Protein AF-A0A7J0A4S1-F1 (afdb_monomer_lite)

Foldseek 3Di:
DLLVLLLVCQLQVNPVSLVVVLVVLVPDPDDPVVSVVSNVNNPVNNVVRNCCNVVVVVCCCVPVVQVVVPHPVVVVVVVVVCCVVVVDPVCPPLVDDPCLDWDFQWKQDPNDIDGDDPPDDDDPPIDTDTDDDPVNVVVPCPPRPDDDDDPVVVDWPWDKAWAADADDDQAQHFLSVVCPDPQVVQKDFDWWADQNRTDDNDRRDGHHHDVHTITIMIHTDD

Structure (mmCIF, N/CA/C/O backbone):
data_AF-A0A7J0A4S1-F1
#
_entry.id   AF-A0A7J0A4S1-F1
#
loop_
_atom_site.group_PDB
_atom_site.id
_atom_site.type_symbol
_atom_site.label_atom_id
_atom_site.label_alt_id
_atom_site.label_comp_id
_atom_site.label_asym_id
_atom_site.label_entity_id
_atom_site.label_seq_id
_atom_site.pdbx_PDB_ins_code
_atom_site.Cartn_x
_atom_site.Cartn_y
_atom_site.Cartn_z
_atom_site.occupancy
_atom_site.B_iso_or_equiv
_atom_site.auth_seq_id
_atom_site.auth_comp_id
_atom_site.auth_asym_id
_atom_site.auth_atom_id
_atom_site.pdbx_PDB_model_num
ATOM 1 N N . MET A 1 1 ? -21.292 8.143 17.211 1.00 68.62 1 MET A N 1
ATOM 2 C CA . MET A 1 1 ? -19.854 7.828 17.408 1.00 68.62 1 MET A CA 1
ATOM 3 C C . MET A 1 1 ? -19.259 7.093 16.213 1.00 68.62 1 MET A C 1
ATOM 5 O O . MET A 1 1 ? -18.250 7.557 15.702 1.00 68.62 1 MET A O 1
ATOM 9 N N . GLY A 1 2 ? -19.887 6.018 15.720 1.00 70.31 2 GLY A N 1
ATOM 10 C CA . GLY A 1 2 ? -19.387 5.293 14.544 1.00 70.31 2 GLY A CA 1
ATOM 11 C C . GLY A 1 2 ? -19.284 6.126 13.260 1.00 70.31 2 GLY A C 1
ATOM 12 O O . GLY A 1 2 ? -18.278 6.080 12.565 1.00 70.31 2 GLY A O 1
ATOM 13 N N . GLU A 1 3 ? -20.275 6.972 12.988 1.00 78.50 3 GLU A N 1
ATOM 14 C CA . GLU A 1 3 ? -20.286 7.837 11.796 1.00 78.50 3 GLU A CA 1
ATOM 15 C C . GLU A 1 3 ? -19.140 8.857 11.801 1.00 78.50 3 GLU A C 1
ATOM 17 O O . GLU A 1 3 ? -18.485 9.057 10.784 1.00 78.50 3 GLU A O 1
ATOM 22 N N . ALA A 1 4 ? -18.846 9.460 12.959 1.00 79.56 4 ALA A N 1
ATOM 23 C CA . ALA A 1 4 ? -17.741 10.407 13.111 1.00 79.56 4 ALA A CA 1
ATOM 24 C C . ALA A 1 4 ? -16.379 9.727 12.899 1.00 79.56 4 ALA A C 1
ATOM 26 O O . ALA A 1 4 ? -15.508 10.280 12.229 1.00 79.56 4 ALA A O 1
ATOM 27 N N . ALA A 1 5 ? -16.214 8.507 13.422 1.00 75.56 5 ALA A N 1
ATOM 28 C CA . ALA A 1 5 ? -15.016 7.706 13.195 1.00 75.56 5 ALA A CA 1
ATOM 29 C C . ALA A 1 5 ? -14.865 7.309 11.717 1.00 75.56 5 ALA A C 1
ATOM 31 O O . ALA A 1 5 ? -13.772 7.419 11.169 1.00 75.56 5 ALA A O 1
ATOM 32 N N . GLY A 1 6 ? -15.955 6.910 11.055 1.00 71.38 6 GLY A N 1
ATOM 33 C CA . GLY A 1 6 ? -15.946 6.572 9.630 1.00 71.38 6 GLY A CA 1
ATOM 34 C C . GLY A 1 6 ? -15.674 7.779 8.726 1.00 71.38 6 GLY A C 1
ATOM 35 O O . GLY A 1 6 ? -14.889 7.666 7.790 1.00 71.38 6 GLY A O 1
ATOM 36 N N . LEU A 1 7 ? -16.232 8.952 9.045 1.00 82.94 7 LEU A N 1
ATOM 37 C CA . LEU A 1 7 ? -15.969 10.214 8.342 1.00 82.94 7 LEU A CA 1
ATOM 38 C C . LEU A 1 7 ? -14.498 10.638 8.456 1.00 82.94 7 LEU A C 1
ATOM 40 O O . LEU A 1 7 ? -13.876 11.028 7.466 1.00 82.94 7 LEU A O 1
ATOM 44 N N . LEU A 1 8 ? -13.920 10.549 9.657 1.00 83.25 8 LEU A N 1
ATOM 45 C CA . LEU A 1 8 ? -12.507 10.857 9.878 1.00 83.25 8 LEU A CA 1
ATOM 46 C C . LEU A 1 8 ? -11.605 9.865 9.130 1.00 83.25 8 LEU A C 1
ATOM 48 O O . LEU A 1 8 ? -10.682 10.281 8.433 1.00 83.25 8 LEU A O 1
ATOM 52 N N . ALA A 1 9 ? -11.910 8.569 9.220 1.00 75.75 9 ALA A N 1
ATOM 53 C CA . ALA A 1 9 ? -11.176 7.517 8.525 1.00 75.75 9 ALA A CA 1
ATOM 54 C C . ALA A 1 9 ? -11.197 7.703 6.999 1.00 75.75 9 ALA A C 1
ATOM 56 O O . ALA A 1 9 ? -10.152 7.611 6.356 1.00 75.75 9 ALA A O 1
ATOM 57 N N . GLY A 1 10 ? -12.364 7.979 6.407 1.00 74.56 10 GLY A N 1
ATOM 58 C CA . GLY A 1 10 ? -12.488 8.098 4.955 1.00 74.56 10 GLY A CA 1
ATOM 59 C C . GLY A 1 10 ? -11.942 9.419 4.420 1.00 74.56 10 GLY A C 1
ATOM 60 O O . GLY A 1 10 ? -11.184 9.402 3.454 1.00 74.56 10 GLY A O 1
ATOM 61 N N . SER A 1 11 ? -12.203 10.551 5.086 1.00 81.50 11 SER A N 1
ATOM 62 C CA . SER A 1 11 ? -11.655 11.855 4.665 1.00 81.50 11 SER A CA 1
ATOM 63 C C . SER A 1 11 ? -10.125 11.886 4.623 1.00 81.50 11 SER A C 1
ATOM 65 O O . SER A 1 11 ? -9.553 12.523 3.743 1.00 81.50 11 SER A O 1
ATOM 67 N N . GLN A 1 12 ? -9.467 11.188 5.553 1.00 80.94 12 GLN A N 1
ATOM 68 C CA . GLN A 1 12 ? -8.007 11.098 5.624 1.00 80.94 12 GLN A CA 1
ATOM 69 C C . GLN A 1 12 ? -7.445 9.859 4.925 1.00 80.94 12 GLN A C 1
ATOM 71 O O . GLN A 1 12 ? -6.231 9.699 4.861 1.00 80.94 12 GLN A O 1
ATOM 76 N N . THR A 1 13 ? -8.293 8.970 4.399 1.00 83.06 13 THR A N 1
ATOM 77 C CA . THR A 1 13 ? -7.897 7.679 3.806 1.00 83.06 13 THR A CA 1
ATOM 78 C C . THR A 1 13 ? -7.124 6.754 4.768 1.00 83.06 13 THR A C 1
ATOM 80 O O . THR A 1 13 ? -6.311 5.936 4.349 1.00 83.06 13 THR A O 1
ATOM 83 N N . ILE A 1 14 ? -7.401 6.838 6.078 1.00 83.06 14 ILE A N 1
ATOM 84 C CA . ILE A 1 14 ? -6.721 6.063 7.131 1.00 83.06 14 ILE A CA 1
ATOM 85 C C . ILE A 1 14 ? -7.656 4.975 7.672 1.00 83.06 14 ILE A C 1
ATOM 87 O O . ILE A 1 14 ? -8.517 5.230 8.513 1.00 83.06 14 ILE A O 1
ATOM 91 N N . SER A 1 15 ? -7.444 3.727 7.248 1.00 83.94 15 SER A N 1
ATOM 92 C CA . SER A 1 15 ? -8.238 2.572 7.703 1.00 83.94 15 SER A CA 1
ATOM 93 C C . SER A 1 15 ? -7.968 2.170 9.161 1.00 83.94 15 SER A C 1
ATOM 95 O O . SER A 1 15 ? -8.854 1.626 9.817 1.00 83.94 15 SER A O 1
ATOM 97 N N . ALA A 1 16 ? -6.792 2.495 9.715 1.00 78.56 16 ALA A N 1
ATOM 98 C CA . ALA A 1 16 ? -6.430 2.185 11.105 1.00 78.56 16 ALA A CA 1
ATOM 99 C C . ALA A 1 16 ? -7.396 2.798 12.142 1.00 78.56 16 ALA A C 1
ATOM 101 O O . ALA A 1 16 ? -7.611 2.224 13.210 1.00 78.56 16 ALA A O 1
ATOM 102 N N . VAL A 1 17 ? -8.032 3.927 11.806 1.00 80.19 17 VAL A N 1
ATOM 103 C CA . VAL A 1 17 ? -9.036 4.599 12.648 1.00 80.19 17 VAL A CA 1
ATOM 104 C C . VAL A 1 17 ? -10.256 3.703 12.890 1.00 80.19 17 VAL A C 1
ATOM 106 O O . VAL A 1 17 ? -10.822 3.736 13.979 1.00 80.19 17 VAL A O 1
ATOM 109 N N . ILE A 1 18 ? -10.630 2.855 11.924 1.00 81.44 18 ILE A N 1
ATOM 110 C CA . ILE A 1 18 ? -11.769 1.930 12.041 1.00 81.44 18 ILE A CA 1
ATOM 111 C C . ILE A 1 18 ? -11.515 0.905 13.150 1.00 81.44 18 ILE A C 1
ATOM 113 O O . ILE A 1 18 ? -12.394 0.658 13.977 1.00 81.44 18 ILE A O 1
ATOM 117 N N . GLY A 1 19 ? -10.303 0.341 13.194 1.00 82.19 19 GLY A N 1
ATOM 118 C CA . GLY A 1 19 ? -9.911 -0.652 14.196 1.00 82.19 19 GLY A CA 1
ATOM 119 C C . GLY A 1 19 ? -9.882 -0.067 15.607 1.00 82.19 19 GLY A C 1
ATOM 120 O O . GLY A 1 19 ? -10.515 -0.607 16.510 1.00 82.19 19 GLY A O 1
ATOM 121 N N . VAL A 1 20 ? -9.225 1.084 15.779 1.00 85.19 20 VAL A N 1
ATOM 122 C CA . VAL A 1 20 ? -9.118 1.762 17.085 1.00 85.19 20 VAL A CA 1
ATOM 123 C C . VAL A 1 20 ? -10.484 2.245 17.585 1.00 85.19 20 VAL A C 1
ATOM 125 O O . VAL A 1 20 ? -10.800 2.101 18.767 1.00 85.19 20 VAL A O 1
ATOM 128 N N . ALA A 1 21 ? -11.328 2.782 16.699 1.00 82.94 21 ALA A N 1
ATOM 129 C CA . ALA A 1 21 ? -12.670 3.226 17.067 1.00 82.94 21 ALA A CA 1
ATOM 130 C C . ALA A 1 21 ? -13.577 2.054 17.463 1.00 82.94 21 ALA A C 1
ATOM 132 O O . ALA A 1 21 ? -14.321 2.167 18.435 1.00 82.94 21 ALA A O 1
ATOM 133 N N . SER A 1 22 ? -13.493 0.926 16.751 1.00 85.12 22 SER A N 1
ATOM 134 C CA . SER A 1 22 ? -14.257 -0.281 17.086 1.00 85.12 22 SER A CA 1
ATOM 135 C C . SER A 1 22 ? -13.846 -0.842 18.448 1.00 85.12 22 SER A C 1
ATOM 137 O O . SER A 1 22 ? -14.709 -1.157 19.264 1.00 85.12 22 SER A O 1
ATOM 139 N N . ASP A 1 23 ? -12.540 -0.892 18.731 1.00 87.88 23 ASP A N 1
ATOM 140 C CA . ASP A 1 23 ? -12.016 -1.322 20.031 1.00 87.88 23 ASP A CA 1
ATOM 141 C C . ASP A 1 23 ? -12.476 -0.395 21.169 1.00 87.88 23 ASP A C 1
ATOM 143 O O . ASP A 1 23 ? -12.988 -0.849 22.192 1.00 87.88 23 ASP A O 1
ATOM 147 N N . THR A 1 24 ? -12.428 0.920 20.941 1.00 87.19 24 THR A N 1
ATOM 148 C CA . THR A 1 24 ? -12.912 1.918 21.907 1.00 87.19 24 THR A CA 1
ATOM 149 C C . THR A 1 24 ? -14.415 1.771 22.174 1.00 87.19 24 THR A C 1
ATOM 151 O O . THR A 1 24 ? -14.851 1.855 23.320 1.00 87.19 24 THR A O 1
ATOM 154 N N . ILE A 1 25 ? -15.228 1.519 21.139 1.00 88.19 25 ILE A N 1
ATOM 155 C CA . ILE A 1 25 ? -16.678 1.306 21.284 1.00 88.19 25 ILE A CA 1
ATOM 156 C C . ILE A 1 25 ? -16.974 0.033 22.085 1.00 88.19 25 ILE A C 1
ATOM 158 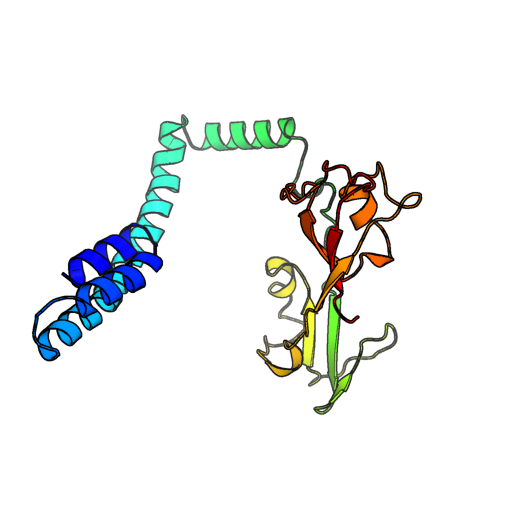O O . ILE A 1 25 ? -17.897 0.029 22.901 1.00 88.19 25 ILE A O 1
ATOM 162 N N . ASN A 1 26 ? -16.182 -1.027 21.906 1.00 89.50 26 ASN A N 1
ATOM 163 C CA . ASN A 1 26 ? -16.349 -2.274 22.654 1.00 89.50 26 ASN A CA 1
ATOM 164 C C . ASN A 1 26 ? -16.109 -2.106 24.160 1.00 89.50 26 ASN A C 1
ATOM 166 O O . ASN A 1 26 ? -16.755 -2.791 24.958 1.00 89.50 26 ASN A O 1
ATOM 170 N N . GLN A 1 27 ? -15.248 -1.161 24.544 1.00 91.25 27 GLN A N 1
ATOM 171 C CA . GLN A 1 27 ? -14.934 -0.835 25.937 1.00 91.25 27 GLN A CA 1
ATOM 172 C C . GLN A 1 27 ? -15.988 0.061 26.617 1.00 91.25 27 GLN A C 1
ATOM 174 O O . GLN A 1 27 ? -15.930 0.270 27.829 1.00 91.25 27 GLN A O 1
ATOM 179 N N . LEU A 1 28 ? -16.976 0.583 25.879 1.00 89.12 28 LEU A N 1
ATOM 180 C CA . LEU A 1 28 ? -18.046 1.398 26.457 1.00 89.12 28 LEU A CA 1
ATOM 181 C C . LEU A 1 28 ? -19.023 0.545 27.282 1.00 89.12 28 LEU A C 1
ATOM 183 O O . LEU A 1 28 ? -19.461 -0.524 26.854 1.00 89.12 28 LEU A O 1
ATOM 187 N N . GLY A 1 29 ? -19.461 1.077 28.426 1.00 91.25 29 GLY A N 1
ATOM 188 C CA . GLY A 1 29 ? -20.498 0.486 29.285 1.00 91.25 29 GLY A CA 1
ATOM 189 C C . GLY A 1 29 ? -21.929 0.617 28.740 1.00 91.25 29 GLY A C 1
ATOM 190 O O . GLY A 1 29 ? -22.851 0.879 29.505 1.00 91.25 29 GLY A O 1
ATOM 191 N N . ILE A 1 30 ? -22.113 0.506 27.422 1.00 92.56 30 ILE A N 1
ATOM 192 C CA . ILE A 1 30 ? -23.410 0.581 26.729 1.00 92.56 30 ILE A CA 1
ATOM 193 C C . ILE A 1 30 ? -23.896 -0.818 26.332 1.00 92.56 30 ILE A C 1
ATOM 195 O O . ILE A 1 30 ? -23.127 -1.779 26.349 1.00 92.56 30 ILE A O 1
ATOM 199 N N . SER A 1 31 ? -25.171 -0.941 25.952 1.00 93.50 31 SER A N 1
ATOM 200 C CA . SER A 1 31 ? -25.733 -2.232 25.534 1.00 93.50 31 SER A CA 1
ATOM 201 C C . SER A 1 31 ? -25.069 -2.775 24.262 1.00 93.50 31 SER A C 1
ATOM 203 O O . SER A 1 31 ? -24.697 -2.013 23.367 1.00 93.50 31 SER A O 1
ATOM 205 N N . GLU A 1 32 ? -24.988 -4.102 24.139 1.00 89.00 32 GLU A N 1
ATOM 206 C CA . GLU A 1 32 ? -24.434 -4.779 22.953 1.00 89.00 32 GLU A CA 1
ATOM 207 C C . GLU A 1 32 ? -25.155 -4.378 21.652 1.00 89.00 32 GLU A C 1
ATOM 209 O O . GLU A 1 32 ? -24.523 -4.171 20.617 1.00 89.00 32 GLU A O 1
ATOM 214 N N . ALA A 1 33 ? -26.470 -4.143 21.712 1.00 90.12 33 ALA A N 1
ATOM 215 C CA . ALA A 1 33 ? -27.248 -3.649 20.574 1.00 90.12 33 ALA A CA 1
ATOM 216 C C . ALA A 1 33 ? -26.807 -2.243 20.110 1.00 90.12 33 ALA A C 1
ATOM 218 O O . ALA A 1 33 ? -26.774 -1.951 18.910 1.00 90.12 33 ALA A O 1
ATOM 219 N N . GLN A 1 34 ? -26.420 -1.370 21.046 1.00 87.62 34 GLN A N 1
ATOM 220 C CA . GLN A 1 34 ? -25.899 -0.039 20.724 1.00 87.62 34 GLN A CA 1
ATOM 221 C C . GLN A 1 34 ? -24.465 -0.107 20.190 1.00 87.62 34 GLN A C 1
ATOM 223 O O . GLN A 1 34 ? -24.144 0.611 19.242 1.00 87.62 34 GLN A O 1
ATOM 228 N N . LYS A 1 35 ? -23.623 -0.997 20.734 1.00 89.44 35 LYS A N 1
ATOM 229 C CA . LYS A 1 35 ? -22.269 -1.238 20.205 1.00 89.44 35 LYS A CA 1
ATOM 230 C C . LYS A 1 35 ? -22.324 -1.688 18.750 1.00 89.44 35 LYS A C 1
ATOM 232 O O . LYS A 1 35 ? -21.666 -1.081 17.909 1.00 89.44 35 LYS A O 1
ATOM 237 N N . ALA A 1 36 ? -23.171 -2.671 18.442 1.00 87.31 36 ALA A N 1
ATOM 238 C CA . ALA A 1 36 ? -23.363 -3.168 17.082 1.00 87.31 36 ALA A CA 1
ATOM 239 C C . ALA A 1 36 ? -23.825 -2.059 16.125 1.00 87.31 36 ALA A C 1
ATOM 241 O O . ALA A 1 36 ? -23.267 -1.904 15.041 1.00 87.31 36 ALA A O 1
ATOM 242 N N . THR A 1 37 ? -24.788 -1.232 16.550 1.00 89.31 37 THR A N 1
ATOM 243 C CA . THR A 1 37 ? -25.256 -0.080 15.760 1.00 89.31 37 THR A CA 1
ATOM 244 C C . THR A 1 37 ? -24.118 0.890 15.433 1.00 89.31 37 THR A C 1
ATOM 246 O O . THR A 1 37 ? -23.977 1.317 14.289 1.00 89.31 37 THR A O 1
ATOM 249 N N . TYR A 1 38 ? -23.269 1.228 16.409 1.00 88.44 38 TYR A N 1
ATOM 250 C CA . TYR A 1 38 ? -22.153 2.145 16.176 1.00 88.44 38 TYR A CA 1
ATOM 251 C C . TYR A 1 38 ? -21.044 1.533 15.329 1.00 88.44 38 TYR A C 1
ATOM 253 O O . TYR A 1 38 ? -20.548 2.210 14.435 1.00 88.44 38 TYR A O 1
ATOM 261 N N . ILE A 1 39 ? -20.669 0.278 15.573 1.00 83.25 39 ILE A N 1
ATOM 262 C CA . ILE A 1 39 ? -19.619 -0.403 14.808 1.00 83.25 39 ILE A CA 1
ATOM 263 C C . ILE A 1 39 ? -20.035 -0.537 13.341 1.00 83.25 39 ILE A C 1
ATOM 265 O O . ILE A 1 39 ? -19.254 -0.200 12.456 1.00 83.25 39 ILE A O 1
ATOM 269 N N . ASN A 1 40 ? -21.287 -0.915 13.070 1.00 86.19 40 ASN A N 1
ATOM 270 C CA . ASN A 1 40 ? -21.789 -1.085 11.704 1.00 86.19 40 ASN A CA 1
ATOM 271 C C . ASN A 1 40 ? -21.898 0.233 10.919 1.00 86.19 40 ASN A C 1
ATOM 273 O O . ASN A 1 40 ? -21.876 0.217 9.690 1.00 86.19 40 ASN A O 1
ATOM 277 N N . ALA A 1 41 ? -21.979 1.380 11.598 1.00 83.06 41 ALA A N 1
ATOM 278 C CA . ALA A 1 41 ? -22.006 2.685 10.940 1.00 83.06 41 ALA A CA 1
ATOM 279 C C . ALA A 1 41 ? -20.621 3.142 10.431 1.00 83.06 41 ALA A C 1
ATOM 281 O O . ALA A 1 41 ? -20.546 3.957 9.510 1.00 83.06 41 ALA A O 1
ATOM 282 N N . ILE A 1 42 ? -19.522 2.621 10.997 1.00 82.69 42 ILE A N 1
ATOM 283 C CA . ILE A 1 42 ? -18.153 3.048 10.651 1.00 82.69 42 ILE A CA 1
ATOM 284 C C . ILE A 1 42 ? -17.797 2.712 9.190 1.00 82.69 42 ILE A C 1
ATOM 286 O O . ILE A 1 42 ? -17.379 3.628 8.476 1.00 82.69 42 ILE A O 1
ATOM 290 N N . PRO A 1 43 ? -17.974 1.466 8.692 1.00 78.25 43 PRO A N 1
ATOM 291 C CA . PRO A 1 43 ? -17.612 1.118 7.317 1.00 78.25 43 PRO A CA 1
ATOM 292 C C . PRO A 1 43 ? -18.459 1.857 6.280 1.00 78.25 43 PRO A C 1
ATOM 294 O O . PRO A 1 43 ? -17.947 2.240 5.231 1.00 78.25 43 PRO A O 1
ATOM 297 N N . VAL A 1 44 ? -19.738 2.101 6.586 1.00 83.81 44 VAL A N 1
ATOM 298 C CA . VAL A 1 44 ? -20.658 2.832 5.703 1.00 83.81 44 VAL A CA 1
ATOM 299 C C . VAL A 1 44 ? -20.189 4.276 5.525 1.00 83.81 44 VAL A C 1
ATOM 301 O O . VAL A 1 44 ? -20.037 4.745 4.398 1.00 83.81 44 VAL A O 1
ATOM 304 N N . ALA A 1 45 ? -19.886 4.969 6.625 1.00 81.62 45 ALA A N 1
ATOM 305 C CA . ALA A 1 45 ? -19.368 6.333 6.571 1.00 81.62 45 ALA A CA 1
ATOM 306 C C . ALA A 1 45 ? -17.967 6.403 5.933 1.00 81.62 45 ALA A C 1
ATOM 308 O O . ALA A 1 45 ? -17.687 7.333 5.175 1.00 81.62 45 ALA A O 1
ATOM 309 N N . TYR A 1 46 ? -17.108 5.406 6.172 1.00 79.06 46 TYR A N 1
ATOM 310 C CA . TYR A 1 46 ? -15.805 5.297 5.511 1.00 79.06 46 TYR A CA 1
ATOM 311 C C . TYR A 1 46 ? -15.951 5.193 3.990 1.00 79.06 46 TYR A C 1
ATOM 313 O O . TYR A 1 46 ? -15.356 5.994 3.277 1.00 79.06 46 TYR A O 1
ATOM 321 N N . ALA A 1 47 ? -16.780 4.271 3.491 1.00 79.00 47 ALA A N 1
ATOM 322 C CA . ALA A 1 47 ? -16.937 4.023 2.058 1.00 79.00 47 ALA A CA 1
ATOM 323 C C . ALA A 1 47 ? -17.409 5.267 1.289 1.00 79.00 47 ALA A C 1
ATOM 325 O O . ALA A 1 47 ? -16.889 5.569 0.216 1.00 79.00 47 ALA A O 1
ATOM 326 N N . VAL A 1 48 ? -18.351 6.025 1.860 1.00 84.31 48 VAL A N 1
ATOM 327 C CA . VAL A 1 48 ? -18.859 7.252 1.231 1.00 84.31 48 VAL A CA 1
ATOM 328 C C . VAL A 1 48 ? -17.796 8.351 1.222 1.00 84.31 48 VAL A C 1
ATOM 330 O O . VAL A 1 48 ? -17.662 9.072 0.239 1.00 84.31 48 VAL A O 1
ATOM 333 N N . THR A 1 49 ? -17.021 8.490 2.299 1.00 84.62 49 THR A N 1
ATOM 334 C CA . THR A 1 49 ? -16.126 9.642 2.494 1.00 84.62 49 THR A CA 1
ATOM 335 C C . THR A 1 49 ? -14.725 9.426 1.923 1.00 84.62 49 THR A C 1
ATOM 337 O O . THR A 1 49 ? -14.067 10.401 1.563 1.00 84.62 49 THR A O 1
ATOM 340 N N . TYR A 1 50 ? -14.303 8.170 1.743 1.00 82.56 50 TYR A N 1
ATOM 341 C CA . TYR A 1 50 ? -13.043 7.798 1.090 1.00 82.56 50 TYR A CA 1
ATOM 342 C C . TYR A 1 50 ? -12.944 8.356 -0.335 1.00 82.56 50 TYR A C 1
ATOM 344 O O . TYR A 1 50 ? -11.905 8.903 -0.702 1.00 82.56 50 TYR A O 1
ATOM 352 N N . ILE A 1 51 ? -14.031 8.292 -1.113 1.00 84.69 51 ILE A N 1
ATOM 353 C CA . ILE A 1 51 ? -14.047 8.781 -2.500 1.00 84.69 51 ILE A CA 1
ATOM 354 C C . ILE A 1 51 ? -13.748 10.280 -2.528 1.00 84.69 51 ILE A C 1
ATOM 356 O O . ILE A 1 51 ? -12.938 10.733 -3.331 1.00 84.69 51 ILE A O 1
ATOM 360 N N . PHE A 1 52 ? -14.347 11.051 -1.619 1.00 83.69 52 PHE A N 1
ATOM 361 C CA . PHE A 1 52 ? -14.091 12.487 -1.517 1.00 83.69 52 PHE A CA 1
ATOM 362 C C . PHE A 1 52 ? -12.690 12.790 -0.981 1.00 83.69 52 PHE A C 1
ATOM 364 O O . PHE A 1 52 ? -12.067 13.738 -1.449 1.00 83.69 52 PHE A O 1
ATOM 371 N N . GLY A 1 53 ? -12.170 11.979 -0.056 1.00 81.44 53 GLY A N 1
ATOM 372 C CA . GLY A 1 53 ? -10.792 12.087 0.423 1.00 81.44 53 GLY A CA 1
ATOM 373 C C . GLY A 1 53 ? -9.783 11.895 -0.709 1.00 81.44 53 GLY A C 1
ATOM 374 O O . GLY A 1 53 ? -8.968 12.777 -0.974 1.00 81.44 53 GLY A O 1
ATOM 375 N N . THR A 1 54 ? -9.870 10.783 -1.441 1.00 82.81 54 THR A N 1
ATOM 376 C CA . THR A 1 54 ? -8.950 10.459 -2.540 1.00 82.81 54 THR A CA 1
ATOM 377 C C . THR A 1 54 ? -9.154 11.359 -3.759 1.00 82.81 54 THR A C 1
ATOM 379 O O . THR A 1 54 ? -8.204 11.986 -4.221 1.00 82.81 54 THR A O 1
ATOM 382 N N . ALA A 1 55 ? -10.378 11.474 -4.281 1.00 84.00 55 ALA A N 1
ATOM 383 C CA . ALA A 1 55 ? -10.636 12.269 -5.482 1.00 84.00 55 ALA A CA 1
ATOM 384 C C . ALA A 1 55 ? -10.497 13.774 -5.214 1.00 84.00 55 ALA A C 1
ATOM 386 O O . ALA A 1 55 ? -9.967 14.504 -6.050 1.00 84.00 55 ALA A O 1
ATOM 387 N N . GLY A 1 56 ? -10.930 14.244 -4.041 1.00 83.19 56 GLY A N 1
ATOM 388 C CA . GLY A 1 56 ? -10.825 15.648 -3.652 1.00 83.19 56 GLY A CA 1
ATOM 389 C C . GLY A 1 56 ? -9.381 16.083 -3.430 1.00 83.19 56 GLY A C 1
ATOM 390 O O . GLY A 1 56 ? -8.986 17.135 -3.931 1.00 83.19 56 GLY A O 1
ATOM 391 N N . SER A 1 57 ? -8.567 15.268 -2.750 1.00 83.69 57 SER A N 1
ATOM 392 C CA . SER A 1 57 ? -7.136 15.561 -2.591 1.00 83.69 57 SER A CA 1
ATOM 393 C C . SER A 1 57 ? -6.394 15.514 -3.926 1.00 83.69 57 SER A C 1
ATOM 395 O O . SER A 1 57 ? -5.633 16.436 -4.216 1.00 83.69 57 SER A O 1
ATOM 397 N N . ALA A 1 58 ? -6.671 14.524 -4.782 1.00 83.31 58 ALA A N 1
ATOM 398 C CA . ALA A 1 58 ? -6.103 14.456 -6.127 1.00 83.31 58 ALA A CA 1
ATOM 399 C C . ALA A 1 58 ? -6.467 15.693 -6.961 1.00 83.31 58 ALA A C 1
ATOM 401 O O . ALA A 1 58 ? -5.594 16.313 -7.566 1.00 83.31 58 ALA A O 1
ATOM 402 N N . TRP A 1 59 ? -7.738 16.107 -6.947 1.00 86.31 59 TRP A N 1
ATOM 403 C CA . TRP A 1 59 ? -8.187 17.304 -7.654 1.00 86.31 59 TRP A CA 1
ATOM 404 C C . TRP A 1 59 ? -7.550 18.580 -7.098 1.00 86.31 59 TRP A C 1
ATOM 406 O O . TRP A 1 59 ? -7.106 19.430 -7.869 1.00 86.31 59 TRP A O 1
ATOM 416 N N . LEU A 1 60 ? -7.465 18.723 -5.775 1.00 85.69 60 LEU A N 1
ATOM 417 C CA . LEU A 1 60 ? -6.860 19.888 -5.132 1.00 85.69 60 LEU A CA 1
ATOM 418 C C . LEU A 1 60 ? -5.364 19.974 -5.449 1.00 85.69 60 LEU A C 1
ATOM 420 O O . LEU A 1 60 ? -4.883 21.033 -5.844 1.00 85.69 60 LEU A O 1
ATOM 424 N N . LEU A 1 61 ? -4.634 18.862 -5.363 1.00 83.19 61 LEU A N 1
ATOM 425 C CA . LEU A 1 61 ? -3.216 18.820 -5.718 1.00 83.19 61 LEU A CA 1
ATOM 426 C C . LEU A 1 61 ? -2.994 19.079 -7.211 1.00 83.19 61 LEU A C 1
ATOM 428 O O . LEU A 1 61 ? -2.071 19.810 -7.552 1.00 83.19 61 LEU A O 1
ATOM 432 N N . ALA A 1 62 ? -3.856 18.569 -8.093 1.00 81.75 62 ALA A N 1
ATOM 433 C CA . ALA A 1 62 ? -3.741 18.782 -9.535 1.00 81.75 62 ALA A CA 1
ATOM 434 C C . ALA A 1 62 ? -4.140 20.200 -9.986 1.00 81.75 62 ALA A C 1
ATOM 436 O O . ALA A 1 62 ? -3.608 20.705 -10.973 1.00 81.75 62 ALA A O 1
ATOM 437 N N . SER A 1 63 ? -5.072 20.857 -9.290 1.00 83.12 63 SER A N 1
ATOM 438 C CA . SER A 1 63 ? -5.621 22.157 -9.705 1.00 83.12 63 SER A CA 1
ATOM 439 C C . SER A 1 63 ? -5.024 23.345 -8.951 1.00 83.12 63 SER A C 1
ATOM 441 O O . SER A 1 63 ? -4.705 24.369 -9.563 1.00 83.12 63 SER A O 1
ATOM 443 N N . LEU A 1 64 ? -4.868 23.226 -7.631 1.00 85.38 64 LEU A N 1
ATOM 444 C CA . LEU A 1 64 ? -4.367 24.286 -6.762 1.00 85.38 64 LEU A CA 1
ATOM 445 C C . LEU A 1 64 ? -2.844 24.224 -6.627 1.00 85.38 64 LEU A C 1
ATOM 447 O O . LEU A 1 64 ? -2.201 25.271 -6.659 1.00 85.38 64 LEU A O 1
ATOM 451 N N . GLY A 1 65 ? -2.266 23.020 -6.560 1.00 84.94 65 GLY A N 1
ATOM 452 C CA . GLY A 1 65 ? -0.818 22.812 -6.441 1.00 84.94 65 GLY A CA 1
ATOM 453 C C . GLY A 1 65 ? -0.013 23.563 -7.512 1.00 84.94 65 GLY A C 1
ATOM 454 O O . GLY A 1 65 ? 0.793 24.429 -7.163 1.00 84.94 65 GLY A O 1
ATOM 455 N N . PRO A 1 66 ? -0.277 23.346 -8.816 1.00 83.94 66 PRO A N 1
ATOM 456 C CA . PRO A 1 66 ? 0.430 24.054 -9.875 1.00 83.94 66 PRO A CA 1
ATOM 457 C C . PRO A 1 66 ? 0.224 25.565 -9.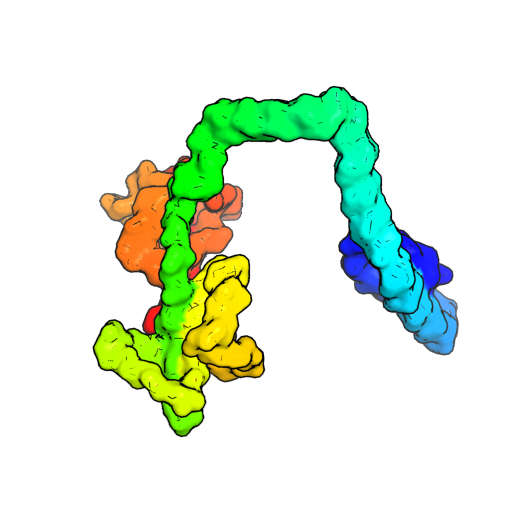839 1.00 83.94 66 PRO A C 1
ATOM 459 O O . PRO A 1 66 ? 1.156 26.315 -10.111 1.00 83.94 66 PRO A O 1
ATOM 462 N N . LYS A 1 67 ? -0.974 26.037 -9.469 1.00 82.06 67 LYS A N 1
ATOM 463 C CA . LYS A 1 67 ? -1.255 27.475 -9.358 1.00 82.06 67 LYS A CA 1
ATOM 464 C C . LYS A 1 67 ? -0.444 28.127 -8.239 1.00 82.06 67 LYS A C 1
ATOM 466 O O . LYS A 1 67 ? 0.104 29.202 -8.456 1.00 82.06 67 LYS A O 1
ATOM 471 N N . MET A 1 68 ? -0.316 27.471 -7.085 1.00 84.25 68 MET A N 1
ATOM 472 C CA . MET A 1 68 ? 0.492 27.967 -5.964 1.00 84.25 68 MET A CA 1
ATOM 473 C C . MET A 1 68 ? 1.991 28.003 -6.287 1.00 84.25 68 MET A C 1
ATOM 475 O O . MET A 1 68 ? 2.696 28.892 -5.819 1.00 84.25 68 MET A O 1
ATOM 479 N N . LEU A 1 69 ? 2.474 27.075 -7.114 1.00 82.31 69 LEU A N 1
ATOM 480 C CA . LEU A 1 69 ? 3.883 26.995 -7.516 1.00 82.31 69 LEU A CA 1
ATOM 481 C C . LEU A 1 69 ? 4.260 27.954 -8.666 1.00 82.31 69 LEU A C 1
ATOM 483 O O . LEU A 1 69 ? 5.440 28.079 -9.010 1.00 82.31 69 LEU A O 1
ATOM 487 N N . GLY A 1 70 ? 3.288 28.694 -9.212 1.00 82.00 70 GLY A N 1
ATOM 488 C CA . GLY A 1 70 ? 3.499 29.711 -10.250 1.00 82.00 70 GLY A CA 1
ATOM 489 C C . GLY A 1 70 ? 3.041 29.307 -11.653 1.00 82.00 70 GLY A C 1
ATOM 490 O O . GLY A 1 70 ? 3.473 29.911 -12.629 1.00 82.00 70 GLY A O 1
ATOM 491 N N . GLY A 1 71 ? 2.164 28.311 -11.760 1.00 86.25 71 GLY A N 1
ATOM 492 C CA . GLY A 1 71 ? 1.555 27.860 -13.008 1.00 86.25 71 GLY A CA 1
ATOM 493 C C . GLY A 1 71 ? 2.058 26.492 -13.463 1.00 86.25 71 GLY A C 1
ATOM 494 O O . GLY A 1 71 ? 3.161 26.060 -13.138 1.00 86.25 71 GLY A O 1
ATOM 495 N N . LEU A 1 72 ? 1.223 25.806 -14.244 1.00 81.00 72 LEU A N 1
ATOM 496 C CA . LEU A 1 72 ? 1.475 24.436 -14.697 1.00 81.00 72 LEU A CA 1
ATOM 497 C C . LEU A 1 72 ? 2.712 24.338 -15.603 1.00 81.00 72 LEU A C 1
ATO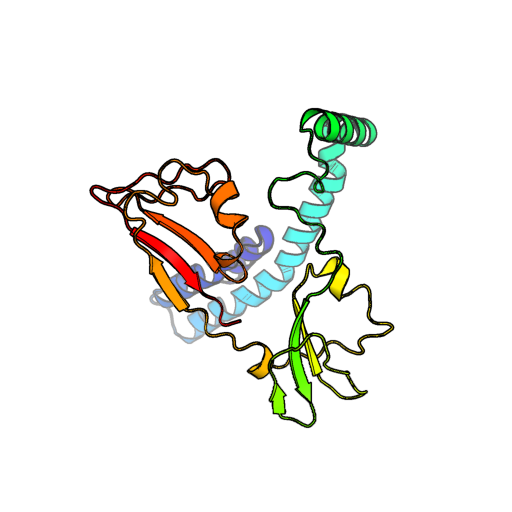M 499 O O . LEU A 1 72 ? 3.452 23.361 -15.527 1.00 81.00 72 LEU A O 1
ATOM 503 N N . ASP A 1 73 ? 2.972 25.375 -16.397 1.00 82.44 73 ASP A N 1
ATOM 504 C CA . ASP A 1 73 ? 4.144 25.450 -17.273 1.00 82.44 73 ASP A CA 1
ATOM 505 C C . ASP A 1 73 ? 5.439 25.619 -16.482 1.00 82.44 73 ASP A C 1
ATOM 507 O O . ASP A 1 73 ? 6.436 24.967 -16.788 1.00 82.44 73 ASP A O 1
ATOM 511 N N . LYS A 1 74 ? 5.407 26.430 -15.417 1.00 83.50 74 LYS A N 1
ATOM 512 C CA . LYS A 1 74 ? 6.545 26.591 -14.515 1.00 83.50 74 LYS A CA 1
ATOM 513 C C . LYS A 1 74 ? 6.818 25.301 -13.749 1.00 83.50 74 LYS A C 1
ATOM 515 O O . LYS A 1 74 ? 7.958 24.877 -13.715 1.00 83.50 74 LYS A O 1
ATOM 520 N N . VAL A 1 75 ? 5.792 24.630 -13.219 1.00 83.62 75 VAL A N 1
ATOM 521 C CA . VAL A 1 75 ? 5.975 23.329 -12.548 1.00 83.62 75 VAL A CA 1
ATOM 522 C C . VAL A 1 75 ? 6.557 22.288 -13.499 1.00 83.62 75 VAL A C 1
ATOM 524 O O . VAL A 1 75 ? 7.472 21.577 -13.115 1.00 83.62 75 VAL A O 1
ATOM 527 N N . LYS A 1 76 ? 6.094 22.219 -14.752 1.00 80.94 76 LYS A N 1
ATOM 528 C CA . LYS A 1 76 ? 6.678 21.318 -15.760 1.00 80.94 76 LYS A CA 1
ATOM 529 C C . LYS A 1 76 ? 8.128 21.672 -16.088 1.00 80.94 76 LYS A C 1
ATOM 531 O O . LYS A 1 76 ? 8.953 20.773 -16.215 1.00 80.94 76 LYS A O 1
ATOM 536 N N . ALA A 1 77 ? 8.440 22.958 -16.237 1.00 83.38 77 ALA A N 1
ATOM 537 C CA . ALA A 1 77 ? 9.798 23.423 -16.504 1.00 83.38 77 ALA A CA 1
ATOM 538 C C . ALA A 1 77 ? 10.731 23.158 -15.314 1.00 83.38 77 ALA A C 1
ATOM 540 O O . ALA A 1 77 ? 11.835 22.662 -15.520 1.00 83.38 77 ALA A O 1
ATOM 541 N N . ASP A 1 78 ? 10.265 23.419 -14.093 1.00 81.62 78 ASP A N 1
ATOM 542 C CA . ASP A 1 78 ? 10.981 23.160 -12.848 1.00 81.62 78 ASP A CA 1
ATOM 543 C C . ASP A 1 78 ? 11.161 21.656 -12.646 1.00 81.62 78 ASP A C 1
ATOM 545 O O . ASP A 1 78 ? 12.273 21.255 -12.356 1.00 81.62 78 ASP A O 1
ATOM 549 N N . CYS A 1 79 ? 10.147 20.811 -12.884 1.00 75.19 79 CYS A N 1
ATOM 550 C CA . CYS A 1 79 ? 10.280 19.349 -12.876 1.00 75.19 79 CYS A CA 1
ATOM 551 C C . CYS A 1 79 ? 11.303 18.871 -13.905 1.00 75.19 79 CYS A C 1
ATOM 553 O O . CYS A 1 79 ? 12.168 18.090 -13.545 1.00 75.19 79 CYS A O 1
ATOM 555 N N . LYS A 1 80 ? 11.282 19.384 -15.141 1.00 77.19 80 LYS A N 1
ATOM 556 C CA . LYS A 1 80 ? 12.264 19.030 -16.180 1.00 77.19 80 LYS A CA 1
ATOM 557 C C . LYS A 1 80 ? 13.681 19.498 -15.829 1.00 77.19 80 LYS A C 1
ATOM 559 O O . LYS A 1 80 ? 14.661 18.811 -16.108 1.00 77.19 80 LYS A O 1
ATOM 564 N N . ALA A 1 81 ? 13.809 20.680 -15.232 1.00 78.81 81 ALA A N 1
ATOM 565 C CA . ALA A 1 81 ? 15.080 21.192 -14.738 1.00 78.81 81 ALA A CA 1
ATOM 566 C C . ALA A 1 81 ? 15.563 20.395 -13.519 1.00 78.81 81 ALA A C 1
ATOM 568 O O . ALA A 1 81 ? 16.757 20.134 -13.415 1.00 78.81 81 ALA A O 1
ATOM 569 N N . LEU A 1 82 ? 14.650 19.971 -12.638 1.00 69.56 82 LEU A N 1
ATOM 570 C CA . LEU A 1 82 ? 14.926 19.083 -11.515 1.00 69.56 82 LEU A CA 1
ATOM 571 C C . LEU A 1 82 ? 15.335 17.703 -12.019 1.00 69.56 82 LEU A C 1
ATOM 573 O O . LEU A 1 82 ? 16.322 17.194 -11.539 1.00 69.56 82 LEU A O 1
ATOM 577 N N . GLU A 1 83 ? 14.660 17.118 -13.005 1.00 61.31 83 GLU A N 1
ATOM 578 C CA . GLU A 1 83 ? 15.045 15.856 -13.654 1.00 61.31 83 GLU A CA 1
ATOM 579 C C . GLU A 1 83 ? 16.461 15.956 -14.242 1.00 61.31 83 GLU A C 1
ATOM 581 O O . GLU A 1 83 ? 17.295 15.078 -14.020 1.00 61.31 83 GLU A O 1
ATOM 586 N N . ALA A 1 84 ? 16.782 17.069 -14.911 1.00 69.38 84 ALA A N 1
ATOM 587 C CA . ALA A 1 84 ? 18.119 17.324 -15.447 1.00 69.38 84 ALA A CA 1
ATOM 588 C C . ALA A 1 84 ? 19.186 17.558 -14.356 1.00 69.38 84 ALA A C 1
ATOM 590 O O . ALA A 1 84 ? 20.328 17.135 -14.520 1.00 69.38 84 ALA A O 1
ATOM 591 N N . GLN A 1 85 ? 18.839 18.221 -13.245 1.00 62.84 85 GLN A N 1
ATOM 592 C CA . GLN A 1 85 ? 19.744 18.486 -12.113 1.00 62.84 85 GLN A CA 1
ATOM 593 C C . GLN A 1 85 ? 19.911 17.279 -11.183 1.00 62.84 85 GLN A C 1
ATOM 595 O O . GLN A 1 85 ? 21.000 17.046 -10.664 1.00 62.84 85 GLN A O 1
ATOM 600 N N . MET A 1 86 ? 18.843 16.511 -10.975 1.00 57.66 86 MET A N 1
ATOM 601 C CA . MET A 1 86 ? 18.821 15.268 -10.205 1.00 57.66 86 MET A CA 1
ATOM 602 C C . MET A 1 86 ? 19.447 14.111 -10.987 1.00 57.66 86 MET A C 1
ATOM 604 O O . MET A 1 86 ? 19.615 13.037 -10.415 1.00 57.66 86 MET A O 1
ATOM 608 N N . GLY A 1 87 ? 19.831 14.327 -12.255 1.00 45.88 87 GLY A N 1
ATOM 609 C CA . GLY A 1 87 ? 20.754 13.467 -12.999 1.00 45.88 87 GLY A CA 1
ATOM 610 C C . GLY A 1 87 ? 20.339 11.999 -13.046 1.00 45.88 87 GLY A C 1
ATOM 611 O O . GLY A 1 87 ? 21.193 11.126 -13.137 1.00 45.88 87 GLY A O 1
ATOM 612 N N . THR A 1 88 ? 19.042 11.736 -12.931 1.00 42.22 88 THR A N 1
ATOM 613 C CA . THR A 1 88 ? 18.452 10.405 -12.924 1.00 42.22 88 THR A CA 1
ATOM 614 C C . THR A 1 88 ? 17.131 10.526 -13.658 1.00 42.22 88 THR A C 1
ATOM 616 O O . THR A 1 88 ? 16.075 10.797 -13.097 1.00 42.22 88 THR A O 1
ATOM 619 N N . SER A 1 89 ? 17.184 10.309 -14.968 1.00 44.41 89 SER A N 1
ATOM 620 C CA . SER A 1 89 ? 16.069 9.596 -15.578 1.00 44.41 89 SER A CA 1
ATOM 621 C C . SER A 1 89 ? 15.877 8.336 -14.720 1.00 44.41 89 SER A C 1
ATOM 623 O O . SER A 1 89 ? 16.881 7.729 -14.352 1.00 44.41 89 SER A O 1
ATOM 625 N N . GLU A 1 90 ? 14.660 7.925 -14.360 1.00 45.84 90 GLU A N 1
ATOM 626 C CA . GLU A 1 90 ? 14.453 6.712 -13.535 1.00 45.84 90 GLU A CA 1
ATOM 627 C C . GLU A 1 90 ? 15.181 5.472 -14.110 1.00 45.84 90 GLU A C 1
ATOM 629 O O . GLU A 1 90 ? 15.480 4.536 -13.379 1.00 45.84 90 GLU A O 1
ATOM 634 N N . VAL A 1 91 ? 15.550 5.515 -15.399 1.00 45.06 91 VAL A N 1
ATOM 635 C CA . VAL A 1 91 ? 16.421 4.568 -16.115 1.00 45.06 91 VAL A CA 1
ATOM 636 C C . VAL A 1 91 ? 17.903 4.519 -15.690 1.00 45.06 91 VAL A C 1
ATOM 638 O O . VAL A 1 91 ? 18.568 3.554 -16.053 1.00 45.06 91 VAL A O 1
ATOM 641 N N . ASP A 1 92 ? 18.415 5.484 -14.920 1.00 44.16 92 ASP A N 1
ATOM 642 C CA . ASP A 1 92 ? 19.830 5.594 -14.510 1.00 44.16 92 ASP A CA 1
ATOM 643 C C . ASP A 1 92 ? 20.060 5.424 -12.988 1.00 44.16 92 ASP A C 1
ATOM 645 O O . ASP A 1 92 ? 21.178 5.615 -12.498 1.00 44.16 92 ASP A O 1
ATOM 649 N N . GLU A 1 93 ? 19.047 5.030 -12.201 1.00 43.56 93 GLU A N 1
ATOM 650 C CA . GLU A 1 93 ? 19.279 4.657 -10.797 1.00 43.56 93 GLU A CA 1
ATOM 651 C C . GLU A 1 93 ? 20.166 3.393 -10.695 1.00 43.56 93 GLU A C 1
ATOM 653 O O . GLU A 1 93 ? 19.875 2.376 -11.330 1.00 43.56 93 GLU A O 1
ATOM 658 N N . PRO A 1 94 ? 21.212 3.362 -9.842 1.00 39.59 94 PRO A N 1
ATOM 659 C CA . PRO A 1 94 ? 21.974 2.144 -9.569 1.00 39.59 94 PRO A CA 1
ATOM 660 C C . PRO A 1 94 ? 21.104 1.098 -8.847 1.00 39.59 94 PRO A C 1
ATOM 662 O O . PRO A 1 94 ? 20.967 1.101 -7.622 1.00 39.59 94 PRO A O 1
ATOM 665 N N . GLY A 1 95 ? 20.510 0.197 -9.631 1.00 42.75 95 GLY A N 1
ATOM 666 C CA . GLY A 1 95 ? 19.483 -0.764 -9.210 1.00 42.75 95 GLY A CA 1
ATOM 667 C C . GLY A 1 95 ? 18.301 -0.842 -10.182 1.00 42.75 95 GLY A C 1
ATOM 668 O O . GLY A 1 95 ? 17.573 -1.832 -10.174 1.00 42.75 95 GLY A O 1
ATOM 669 N N . PHE A 1 96 ? 18.158 0.149 -11.063 1.00 40.25 96 PHE A N 1
ATOM 670 C CA . PHE A 1 96 ? 17.284 0.094 -12.219 1.00 40.25 96 PHE A CA 1
ATOM 671 C C . PHE A 1 96 ? 17.992 -0.667 -13.343 1.00 40.25 96 PHE A C 1
ATOM 673 O O . PHE A 1 96 ? 18.810 -0.140 -14.091 1.00 40.25 96 PHE A O 1
ATOM 680 N N . SER A 1 97 ? 17.692 -1.957 -13.453 1.00 43.62 97 SER A N 1
ATOM 681 C CA . SER A 1 97 ? 17.751 -2.604 -14.757 1.00 43.62 97 SER A CA 1
ATOM 682 C C . SER A 1 97 ? 16.406 -2.321 -15.417 1.00 43.62 97 SER A C 1
ATOM 684 O O . SER A 1 97 ? 15.384 -2.511 -14.750 1.00 43.62 97 SER A O 1
ATOM 686 N N . PRO A 1 98 ? 16.349 -1.895 -16.689 1.00 41.44 98 PRO A N 1
ATOM 687 C CA . PRO A 1 98 ? 15.124 -2.026 -17.448 1.00 41.44 98 PRO A CA 1
ATOM 688 C C . PRO A 1 98 ? 14.764 -3.512 -17.400 1.00 41.44 98 PRO A C 1
ATOM 690 O O . PRO A 1 98 ? 15.355 -4.325 -18.111 1.00 41.44 98 PRO A O 1
ATOM 693 N N . ALA A 1 99 ? 13.821 -3.896 -16.541 1.00 44.59 99 ALA A N 1
ATOM 694 C CA . ALA A 1 99 ? 13.189 -5.202 -16.613 1.00 44.59 99 ALA A CA 1
ATOM 695 C C . ALA A 1 99 ? 12.245 -5.174 -17.821 1.00 44.59 99 ALA A C 1
ATOM 697 O O . ALA A 1 99 ? 11.038 -5.322 -17.700 1.00 44.59 99 ALA A O 1
ATOM 698 N N . LEU A 1 100 ? 12.822 -4.959 -19.007 1.00 47.06 100 LEU A N 1
ATOM 699 C CA . LEU A 1 100 ? 12.178 -5.058 -20.315 1.00 47.06 100 LEU A CA 1
ATOM 700 C C . LEU A 1 100 ? 11.871 -6.521 -20.668 1.00 47.06 100 LEU A C 1
ATOM 702 O O . LEU A 1 100 ? 11.633 -6.841 -21.826 1.00 47.06 100 LEU A O 1
ATOM 706 N N . ARG A 1 101 ? 11.974 -7.436 -19.700 1.00 53.09 101 ARG A N 1
ATOM 707 C CA . ARG A 1 101 ? 11.765 -8.865 -19.881 1.00 53.09 101 ARG A CA 1
ATOM 708 C C . ARG A 1 101 ? 11.021 -9.386 -18.657 1.00 53.09 101 ARG A C 1
ATOM 710 O O . ARG A 1 101 ? 11.654 -9.493 -17.603 1.00 53.09 101 ARG A O 1
ATOM 717 N N . PRO A 1 102 ? 9.711 -9.668 -18.757 1.00 60.12 102 PRO A N 1
ATOM 718 C CA . PRO A 1 102 ? 9.050 -10.475 -17.744 1.00 60.12 102 PRO A CA 1
ATOM 719 C C . PRO A 1 102 ? 9.835 -11.781 -17.576 1.00 60.12 102 PRO A C 1
ATOM 721 O O . PRO A 1 102 ? 10.261 -12.399 -18.555 1.00 60.12 102 PRO A O 1
ATOM 724 N N . VAL A 1 103 ? 10.095 -12.158 -16.328 1.00 64.75 103 VAL A N 1
ATOM 725 C CA . VAL A 1 103 ? 10.776 -13.413 -16.005 1.00 64.75 103 VAL A CA 1
ATOM 726 C C . VAL A 1 103 ? 9.705 -14.450 -15.724 1.00 64.75 103 VAL A C 1
ATOM 728 O O . VAL A 1 103 ? 8.819 -14.215 -14.904 1.00 64.75 103 VAL A O 1
ATOM 731 N N . VAL A 1 104 ? 9.784 -15.591 -16.404 1.00 72.00 104 VAL A N 1
ATOM 732 C CA . VAL A 1 104 ? 8.932 -16.740 -16.100 1.00 72.00 104 VAL A CA 1
ATOM 733 C C . VAL A 1 104 ? 9.518 -17.427 -14.871 1.00 72.00 104 VAL A C 1
ATOM 735 O O . VAL A 1 104 ? 10.647 -17.911 -14.921 1.00 72.00 104 VAL A O 1
ATOM 738 N N . GLU A 1 105 ? 8.779 -17.438 -13.766 1.00 69.38 105 GLU A N 1
ATOM 739 C CA . GLU A 1 105 ? 9.220 -18.073 -12.517 1.00 69.38 105 GLU A CA 1
ATOM 740 C C . GLU A 1 105 ? 8.748 -19.518 -12.404 1.00 69.38 105 GLU A C 1
ATOM 742 O O . GLU A 1 105 ? 9.486 -20.377 -11.926 1.00 69.38 105 GLU A O 1
ATOM 747 N N . ARG A 1 106 ? 7.520 -19.803 -12.849 1.00 75.44 106 ARG A N 1
ATOM 748 C CA . ARG A 1 106 ? 6.923 -21.142 -12.822 1.00 75.44 106 ARG A CA 1
ATOM 749 C C . ARG A 1 106 ? 6.006 -21.347 -14.007 1.00 75.44 106 ARG A C 1
ATOM 751 O O . ARG A 1 106 ? 5.387 -20.402 -14.491 1.00 75.44 106 ARG A O 1
ATOM 758 N N . VAL A 1 107 ? 5.890 -22.601 -14.425 1.00 81.25 107 VAL A N 1
ATOM 759 C CA . VAL A 1 107 ? 4.932 -23.023 -15.447 1.00 81.25 107 VAL A CA 1
ATOM 760 C C . VAL A 1 107 ? 4.142 -24.205 -14.903 1.00 81.25 107 VAL A C 1
ATOM 762 O O . VAL A 1 107 ? 4.724 -25.192 -14.447 1.00 81.25 107 VAL A O 1
ATOM 765 N N . ARG A 1 108 ? 2.814 -24.133 -14.960 1.00 79.44 108 ARG A N 1
ATOM 766 C CA . ARG A 1 108 ? 1.931 -25.280 -14.777 1.00 79.44 108 ARG A CA 1
ATOM 767 C C . ARG A 1 108 ? 1.563 -25.819 -16.152 1.00 79.44 108 ARG A C 1
ATOM 769 O O . ARG A 1 108 ? 0.829 -25.179 -16.896 1.00 79.44 108 ARG A O 1
ATOM 776 N N . GLN A 1 109 ? 2.039 -27.021 -16.461 1.00 81.69 109 GLN A N 1
ATOM 777 C CA . GLN A 1 109 ? 1.638 -27.745 -17.668 1.00 81.69 109 GLN A CA 1
ATOM 778 C C . GLN A 1 109 ? 0.778 -28.931 -17.262 1.00 81.69 109 GLN A C 1
ATOM 780 O O . GLN A 1 109 ? 1.193 -29.736 -16.424 1.00 81.69 109 GLN A O 1
ATOM 785 N N . GLN A 1 110 ? -0.412 -29.056 -17.854 1.00 77.31 110 GLN A N 1
ATOM 786 C CA . GLN A 1 110 ? -1.323 -30.184 -17.604 1.00 77.31 110 GLN A CA 1
ATOM 787 C C . GLN A 1 110 ? -1.616 -30.412 -16.103 1.00 77.31 110 GLN A C 1
ATOM 789 O O . GLN A 1 110 ? -1.696 -31.545 -15.633 1.00 77.31 110 GLN A O 1
ATOM 794 N N . GLY A 1 111 ? -1.739 -29.329 -15.326 1.00 74.44 111 GLY A N 1
ATOM 795 C CA . GLY A 1 111 ? -2.040 -29.383 -13.891 1.00 74.44 111 GLY A CA 1
ATOM 796 C C . GLY A 1 111 ? -0.827 -29.524 -12.961 1.00 74.44 111 GLY A C 1
ATOM 797 O O . GLY A 1 111 ? -0.980 -29.330 -11.755 1.00 74.44 111 GLY A O 1
ATOM 798 N N . VAL A 1 112 ? 0.371 -29.799 -13.490 1.00 76.38 112 VAL A N 1
ATOM 799 C CA . VAL A 1 112 ? 1.598 -30.020 -12.704 1.00 76.38 112 VAL A CA 1
ATOM 800 C C . VAL A 1 112 ? 2.520 -28.805 -12.785 1.00 76.38 112 VAL A C 1
ATOM 802 O O . VAL A 1 112 ? 2.890 -28.378 -13.878 1.00 76.38 112 VAL A O 1
ATOM 805 N N . VAL A 1 113 ? 2.917 -28.272 -11.626 1.00 74.81 113 VAL A N 1
ATOM 806 C CA . VAL A 1 113 ? 3.874 -27.158 -11.517 1.00 74.81 113 VAL A CA 1
ATOM 807 C C . VAL A 1 113 ? 5.292 -27.670 -11.776 1.00 74.81 113 VAL A C 1
ATOM 809 O O . VAL A 1 113 ? 5.739 -28.617 -11.128 1.00 74.81 113 VAL A O 1
ATOM 812 N N . LYS A 1 114 ? 5.995 -27.048 -12.726 1.00 76.50 114 LYS A N 1
ATOM 813 C CA . LYS A 1 114 ? 7.377 -27.358 -13.108 1.00 76.50 114 LYS A CA 1
ATOM 814 C C . LYS A 1 114 ? 8.276 -26.132 -12.939 1.00 76.50 114 LYS A C 1
ATOM 816 O O . LYS A 1 114 ? 7.833 -24.994 -13.110 1.00 76.50 114 LYS A O 1
ATOM 821 N N . GLU A 1 115 ? 9.543 -26.391 -12.627 1.00 71.69 115 GLU A N 1
ATOM 822 C CA . GLU A 1 115 ? 10.613 -25.388 -12.628 1.00 71.69 115 GLU A CA 1
ATOM 823 C C . GLU A 1 115 ? 10.958 -24.986 -14.070 1.00 71.69 115 GLU A C 1
ATOM 825 O O . GLU A 1 115 ? 10.878 -25.800 -14.996 1.00 71.69 115 GLU A O 1
ATOM 830 N N . VAL A 1 116 ? 11.292 -23.713 -14.268 1.00 76.00 116 VAL A N 1
ATOM 831 C CA . VAL A 1 116 ? 11.475 -23.124 -15.598 1.00 76.00 116 VAL A CA 1
ATOM 832 C C . VAL A 1 116 ? 12.862 -23.447 -16.137 1.00 76.00 116 VAL A C 1
ATOM 834 O O . VAL A 1 116 ? 13.870 -23.172 -15.493 1.00 76.00 116 VAL A O 1
ATOM 837 N N . SER A 1 117 ? 12.915 -23.966 -17.365 1.00 74.00 117 SER A N 1
ATOM 838 C CA . SER A 1 117 ? 14.159 -24.158 -18.115 1.00 74.00 117 SER A CA 1
ATOM 839 C C . SER A 1 117 ? 14.156 -23.319 -19.393 1.00 74.00 117 SER A C 1
ATOM 841 O O . SER A 1 117 ? 13.106 -23.091 -19.991 1.00 74.00 117 SER A O 1
ATOM 843 N N . LEU A 1 118 ? 15.336 -22.865 -19.828 1.00 66.25 118 LEU A N 1
ATOM 844 C CA . LEU A 1 118 ? 15.507 -21.994 -21.004 1.00 66.25 118 LEU A CA 1
ATOM 845 C C . LEU A 1 118 ? 15.123 -22.664 -22.337 1.00 66.25 118 LEU A C 1
ATOM 847 O O . LEU A 1 118 ? 14.931 -21.972 -23.333 1.00 66.25 118 LEU A O 1
ATOM 851 N N . ASP A 1 119 ? 15.031 -23.991 -22.366 1.00 74.88 119 ASP A N 1
ATOM 852 C CA . ASP A 1 119 ? 14.619 -24.813 -23.508 1.00 74.88 119 ASP A CA 1
ATOM 853 C C . ASP A 1 119 ? 13.150 -25.274 -23.426 1.00 74.88 119 ASP A C 1
ATOM 855 O O . ASP A 1 119 ? 12.683 -26.016 -24.293 1.00 74.88 119 ASP A O 1
ATOM 859 N N . MET A 1 120 ? 12.405 -24.837 -22.403 1.00 76.12 120 MET A N 1
ATOM 860 C CA . MET A 1 120 ? 10.999 -25.195 -22.223 1.00 76.12 120 MET A CA 1
ATOM 861 C C . MET A 1 120 ? 10.116 -24.514 -23.280 1.00 76.12 120 MET A C 1
ATOM 863 O O . MET A 1 120 ? 10.091 -23.291 -23.401 1.00 76.12 120 MET A O 1
ATOM 867 N N . ILE A 1 121 ? 9.345 -25.319 -24.017 1.00 81.38 121 ILE A N 1
ATOM 868 C CA . ILE A 1 121 ? 8.346 -24.843 -24.983 1.00 81.38 121 ILE A CA 1
ATOM 869 C C . ILE A 1 121 ? 6.980 -24.764 -24.290 1.00 81.38 121 ILE A C 1
ATOM 871 O O . ILE A 1 121 ? 6.485 -25.776 -23.786 1.00 81.38 121 ILE A O 1
ATOM 875 N N . LEU A 1 122 ? 6.376 -23.573 -24.293 1.00 81.81 122 LEU A N 1
ATOM 876 C CA . LEU A 1 122 ? 5.027 -23.324 -23.777 1.00 81.81 122 LEU A CA 1
ATOM 877 C C . LEU A 1 122 ? 3.962 -23.739 -24.799 1.00 81.81 122 LEU A C 1
ATOM 879 O O . LEU A 1 122 ? 4.137 -23.541 -26.004 1.00 81.81 122 LEU A O 1
ATOM 883 N N . GLN A 1 123 ? 2.852 -24.293 -24.318 1.00 80.50 123 GLN A N 1
ATOM 884 C CA . GLN A 1 123 ? 1.704 -24.690 -25.131 1.00 80.50 123 GLN A CA 1
ATOM 885 C C . GLN A 1 123 ? 0.441 -23.915 -24.726 1.00 80.50 123 GLN A C 1
ATOM 887 O O . GLN A 1 123 ? 0.306 -23.515 -23.569 1.00 80.50 123 GLN A O 1
ATOM 892 N N . PRO A 1 124 ? -0.520 -23.708 -25.650 1.00 77.94 124 PRO A N 1
ATOM 893 C CA . PRO A 1 124 ? -1.813 -23.124 -25.303 1.00 77.94 124 PRO A CA 1
ATOM 894 C C . PRO A 1 124 ? -2.505 -23.918 -24.184 1.00 77.94 124 PRO A C 1
ATOM 896 O O . PRO A 1 124 ? -2.727 -25.120 -24.325 1.00 77.94 124 PRO A O 1
ATOM 899 N N . GLY A 1 125 ? -2.858 -23.236 -23.091 1.00 76.75 125 GLY A N 1
ATOM 900 C CA . GLY A 1 125 ? -3.447 -23.844 -21.890 1.00 76.75 125 GLY A CA 1
ATOM 901 C C . GLY A 1 125 ? -2.462 -24.087 -20.741 1.00 76.75 125 GLY A C 1
ATOM 902 O O . GLY A 1 125 ? -2.897 -24.511 -19.672 1.00 76.75 125 GLY A O 1
ATOM 903 N N . ASP A 1 126 ? -1.171 -23.807 -20.933 1.00 82.81 126 ASP A N 1
ATOM 904 C CA . ASP A 1 126 ? -0.209 -23.722 -19.834 1.00 82.81 126 ASP A CA 1
ATOM 905 C C . ASP A 1 126 ? -0.441 -22.440 -19.019 1.00 82.81 126 ASP A C 1
ATOM 907 O O . ASP A 1 126 ? -0.708 -21.374 -19.577 1.00 82.81 126 ASP A O 1
ATOM 911 N N . GLU A 1 127 ? -0.299 -22.527 -17.698 1.00 82.25 127 GLU A N 1
ATOM 912 C CA . GLU A 1 127 ? -0.358 -21.358 -16.814 1.00 82.25 127 GLU A CA 1
ATOM 913 C C . GLU A 1 127 ? 1.065 -20.940 -16.456 1.00 82.25 127 GLU A C 1
ATOM 915 O O . GLU A 1 127 ? 1.875 -21.769 -16.034 1.00 82.25 127 GLU A O 1
ATOM 920 N N . VAL A 1 128 ? 1.387 -19.658 -16.610 1.00 80.75 128 VAL A N 1
ATOM 921 C CA . VAL A 1 128 ? 2.735 -19.136 -16.362 1.00 80.75 128 VAL A CA 1
ATOM 922 C C . VAL A 1 128 ? 2.714 -18.063 -15.285 1.00 80.75 128 VAL A C 1
ATOM 924 O O . VAL A 1 128 ? 1.851 -17.190 -15.272 1.00 80.75 128 VAL A O 1
ATOM 927 N N . VAL A 1 129 ? 3.690 -18.113 -14.381 1.00 75.81 129 VAL A N 1
ATOM 928 C CA . VAL A 1 129 ? 3.915 -17.058 -13.390 1.00 75.81 129 VAL A CA 1
ATOM 929 C C . VAL A 1 129 ? 4.951 -16.106 -13.948 1.00 75.81 129 VAL A C 1
ATOM 931 O O . VAL A 1 129 ? 6.100 -16.493 -14.167 1.00 75.81 129 VAL A O 1
ATOM 934 N N . LEU A 1 130 ? 4.533 -14.864 -14.174 1.00 73.25 130 LEU A N 1
ATOM 935 C CA . LEU A 1 130 ? 5.394 -13.797 -14.658 1.00 73.25 130 LEU A CA 1
ATOM 936 C C . LEU A 1 130 ? 5.724 -12.839 -13.519 1.00 73.25 130 LEU A C 1
ATOM 938 O O . LEU A 1 130 ? 4.832 -12.232 -12.927 1.00 73.25 130 LEU A O 1
ATOM 942 N N . SER A 1 131 ? 7.015 -12.650 -13.271 1.00 67.38 131 SER A N 1
ATOM 943 C CA . SER A 1 131 ? 7.520 -11.614 -12.374 1.00 67.38 131 SER A CA 1
ATOM 944 C C . SER A 1 131 ? 8.075 -10.443 -13.176 1.00 67.38 131 SER A C 1
ATOM 946 O O . SER A 1 131 ? 8.954 -10.595 -14.026 1.00 67.38 131 SER A O 1
ATOM 948 N N . GLY A 1 132 ? 7.555 -9.245 -12.903 1.00 61.91 132 GLY A N 1
ATOM 949 C CA . GLY A 1 132 ? 7.937 -8.010 -13.583 1.00 61.91 132 GLY A CA 1
ATOM 950 C C . GLY A 1 132 ? 7.157 -6.797 -13.071 1.00 61.91 132 GLY A C 1
ATOM 951 O O . GLY A 1 132 ? 6.228 -6.925 -12.272 1.00 61.91 132 GLY A O 1
ATOM 952 N N . ARG A 1 133 ? 7.529 -5.588 -13.516 1.00 50.69 133 ARG A N 1
ATOM 953 C CA . ARG A 1 133 ? 6.757 -4.373 -13.207 1.00 50.69 133 ARG A CA 1
ATOM 954 C C . ARG A 1 133 ? 5.374 -4.473 -13.860 1.00 50.69 133 ARG A C 1
ATOM 956 O O . ARG A 1 133 ? 5.272 -4.722 -15.058 1.00 50.69 133 ARG A O 1
ATOM 963 N N . ARG A 1 134 ? 4.323 -4.232 -13.065 1.00 50.94 134 ARG A N 1
ATOM 964 C CA . ARG A 1 134 ? 2.904 -4.384 -13.442 1.00 50.94 134 ARG A CA 1
ATOM 965 C C . ARG A 1 134 ? 2.545 -3.677 -14.757 1.00 50.94 134 ARG A C 1
ATOM 967 O O . ARG A 1 134 ? 1.788 -4.219 -15.545 1.00 50.94 134 ARG A O 1
ATOM 974 N N . GLU A 1 135 ? 3.136 -2.516 -15.022 1.00 49.34 135 GLU A N 1
ATOM 975 C CA . GLU A 1 135 ? 2.935 -1.743 -16.259 1.00 49.34 135 GLU A CA 1
ATOM 976 C C . GLU A 1 135 ? 3.448 -2.427 -17.543 1.00 49.34 135 GLU A C 1
ATOM 978 O O . GLU A 1 135 ? 2.939 -2.132 -18.617 1.00 49.34 135 GLU A O 1
ATOM 983 N N . PHE A 1 136 ? 4.403 -3.360 -17.442 1.00 55.44 136 PHE A N 1
ATOM 984 C CA . PHE A 1 136 ? 4.940 -4.121 -18.581 1.00 55.44 136 PHE A CA 1
ATOM 985 C C . PHE A 1 136 ? 4.322 -5.516 -18.705 1.00 55.44 136 PHE A C 1
ATOM 987 O O . PHE A 1 136 ? 4.251 -6.052 -19.801 1.00 55.44 136 PHE A O 1
ATOM 994 N N . VAL A 1 137 ? 3.852 -6.097 -17.596 1.00 55.03 137 VAL A N 1
ATOM 995 C CA . VAL A 1 137 ? 3.168 -7.403 -17.596 1.00 55.03 137 VAL A CA 1
ATOM 996 C C . VAL A 1 137 ? 1.715 -7.269 -18.071 1.00 55.03 137 VAL A C 1
ATOM 998 O O . VAL A 1 137 ? 1.223 -8.136 -18.777 1.00 55.03 137 VAL A O 1
ATOM 1001 N N . ILE A 1 138 ? 1.041 -6.165 -17.730 1.00 56.97 138 ILE A N 1
ATOM 1002 C CA . ILE A 1 138 ? -0.367 -5.912 -18.097 1.00 56.97 138 ILE A CA 1
ATOM 1003 C C . ILE A 1 138 ? -0.501 -5.297 -19.505 1.00 56.97 138 ILE A C 1
ATOM 1005 O O . ILE A 1 138 ? -1.581 -5.272 -20.078 1.00 56.97 138 ILE A O 1
ATOM 1009 N N . GLY A 1 139 ? 0.591 -4.810 -20.102 1.00 53.31 139 GLY A N 1
ATOM 1010 C CA . GLY A 1 139 ? 0.571 -4.215 -21.445 1.00 53.31 139 GLY A CA 1
ATOM 1011 C C . GLY A 1 139 ? 0.589 -5.219 -22.605 1.00 53.31 139 GLY A C 1
ATOM 1012 O O . GLY A 1 139 ? 0.433 -4.806 -23.750 1.00 53.31 139 GLY A O 1
ATOM 1013 N N . GLU A 1 140 ? 0.798 -6.509 -22.329 1.00 51.97 140 GLU A N 1
ATOM 1014 C CA . GLU A 1 140 ? 1.047 -7.559 -23.330 1.00 51.97 140 GLU A CA 1
ATOM 1015 C C . GLU A 1 140 ? -0.029 -8.669 -23.326 1.00 51.97 140 GLU A C 1
ATOM 1017 O O . GLU A 1 140 ? 0.253 -9.850 -23.535 1.00 51.97 140 GLU A O 1
ATOM 1022 N N . GLU A 1 141 ? -1.293 -8.295 -23.105 1.00 52.12 141 GLU A N 1
ATOM 1023 C CA . GLU A 1 141 ? -2.437 -9.229 -23.070 1.00 52.12 141 GLU A CA 1
ATOM 1024 C C . GLU A 1 141 ? -2.680 -9.962 -24.408 1.00 52.12 141 GLU A C 1
ATOM 1026 O O . GLU A 1 141 ? -3.294 -11.030 -24.425 1.00 52.12 141 GLU A O 1
ATOM 1031 N N . ASP A 1 142 ? -2.153 -9.443 -25.524 1.00 56.22 142 ASP A N 1
ATOM 1032 C CA . ASP A 1 142 ? -2.404 -9.973 -26.871 1.00 56.22 142 ASP A CA 1
ATOM 1033 C C . ASP A 1 142 ? -1.769 -11.355 -27.139 1.00 56.22 142 ASP A C 1
ATOM 1035 O O . ASP A 1 142 ? -2.221 -12.059 -28.045 1.00 56.22 142 ASP A O 1
ATOM 1039 N N . TRP A 1 143 ? -0.735 -11.770 -26.389 1.00 60.28 143 TRP A N 1
ATOM 1040 C CA . TRP A 1 143 ? -0.018 -13.034 -26.654 1.00 60.28 143 TRP A CA 1
ATOM 1041 C C . TRP A 1 143 ? 0.126 -13.992 -25.458 1.00 60.28 143 TRP A C 1
ATOM 1043 O O . TRP A 1 143 ? 0.361 -15.179 -25.686 1.00 60.28 143 TRP A O 1
ATOM 1053 N N . ILE A 1 144 ? -0.045 -13.527 -24.211 1.00 64.50 144 ILE A N 1
ATOM 1054 C CA . ILE A 1 144 ? 0.092 -14.356 -22.989 1.00 64.50 144 ILE A CA 1
ATOM 1055 C C . ILE A 1 144 ? -1.255 -14.957 -22.539 1.00 64.50 144 ILE A C 1
ATOM 1057 O O . ILE A 1 144 ? -1.278 -16.019 -21.917 1.00 64.50 144 ILE A O 1
ATOM 1061 N N . GLY A 1 145 ? -2.382 -14.340 -22.912 1.00 69.25 145 GLY A N 1
ATOM 1062 C CA . GLY A 1 145 ? -3.720 -14.769 -22.495 1.00 69.25 145 GLY A CA 1
ATOM 1063 C C . GLY A 1 145 ? -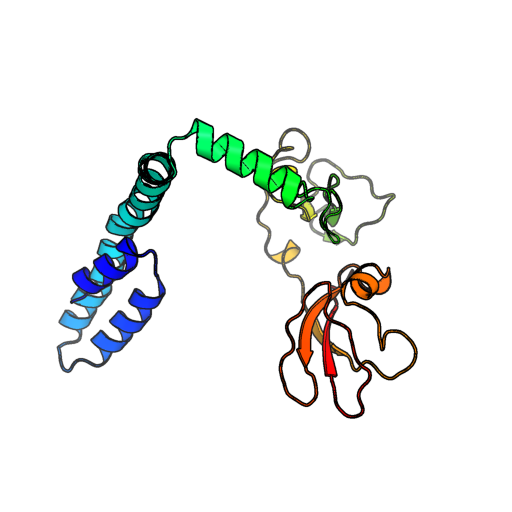4.205 -14.092 -21.201 1.00 69.25 145 GLY A C 1
ATOM 1064 O O . GLY A 1 145 ? -3.551 -13.180 -20.697 1.00 69.25 145 GLY A O 1
ATOM 1065 N N . PRO A 1 146 ? -5.386 -14.480 -20.683 1.00 65.19 146 PRO A N 1
ATOM 1066 C CA . PRO A 1 146 ? -6.030 -13.801 -19.555 1.00 65.19 146 PRO A CA 1
ATOM 1067 C C . PRO A 1 146 ? -5.239 -13.939 -18.243 1.00 65.19 146 PRO A C 1
ATOM 1069 O O . PRO A 1 146 ? -4.650 -14.984 -17.978 1.00 65.19 146 PRO A O 1
ATOM 1072 N N . GLU A 1 147 ? -5.287 -12.912 -17.384 1.00 64.19 147 GLU A N 1
ATOM 1073 C CA . GLU A 1 147 ? -4.706 -12.955 -16.031 1.00 64.19 147 GLU A CA 1
ATOM 1074 C C . GLU A 1 147 ? -5.382 -14.057 -15.188 1.00 64.19 147 GLU A C 1
ATOM 1076 O O . GLU A 1 147 ? -6.596 -14.035 -14.968 1.00 64.19 147 GLU A O 1
ATOM 1081 N N . VAL A 1 148 ? -4.593 -15.023 -14.702 1.00 67.69 148 VAL A N 1
ATOM 1082 C CA . VAL A 1 148 ? -5.060 -16.129 -13.849 1.00 67.69 148 VAL A CA 1
ATOM 1083 C C . VAL A 1 148 ? -4.560 -15.924 -12.420 1.00 67.69 148 VAL A C 1
ATOM 1085 O O . VAL A 1 148 ? -3.359 -15.858 -12.166 1.00 67.69 148 VAL A O 1
ATOM 1088 N N . VAL A 1 149 ? -5.486 -15.855 -11.461 1.00 57.88 149 VAL A N 1
ATOM 1089 C CA . VAL A 1 149 ? -5.170 -15.755 -10.027 1.00 57.88 149 VAL A CA 1
ATOM 1090 C C . VAL A 1 149 ? -5.138 -17.162 -9.419 1.00 57.88 149 VAL A C 1
ATOM 1092 O O . VAL A 1 149 ? -6.178 -17.694 -9.034 1.00 57.88 149 VAL A O 1
ATOM 1095 N N . ASP A 1 150 ? -3.950 -17.768 -9.323 1.00 61.22 150 ASP A N 1
ATOM 1096 C CA . ASP A 1 150 ? -3.749 -19.112 -8.756 1.00 61.22 150 ASP A CA 1
ATOM 1097 C C . ASP A 1 150 ? -2.887 -19.072 -7.478 1.00 61.22 150 ASP A C 1
ATOM 1099 O O . ASP A 1 150 ? -1.690 -18.783 -7.502 1.00 61.22 150 ASP A O 1
ATOM 1103 N N . ALA A 1 151 ? -3.502 -19.403 -6.340 1.00 53.72 151 ALA A N 1
ATOM 1104 C CA . ALA A 1 151 ? -2.862 -19.368 -5.026 1.00 53.72 151 ALA A CA 1
ATOM 1105 C C . ALA A 1 151 ? -1.750 -20.419 -4.823 1.00 53.72 151 ALA A C 1
ATOM 1107 O O . ALA A 1 151 ? -0.872 -20.192 -4.000 1.00 53.72 151 ALA A O 1
ATOM 1108 N N . GLN A 1 152 ? -1.761 -21.548 -5.542 1.00 54.94 152 GLN A N 1
ATOM 1109 C CA . GLN A 1 152 ? -0.705 -22.570 -5.455 1.00 54.94 152 GLN A CA 1
ATOM 1110 C C . GLN A 1 152 ? 0.542 -22.165 -6.242 1.00 54.94 152 GLN A C 1
ATOM 1112 O O . GLN A 1 152 ? 1.658 -22.495 -5.851 1.00 54.94 152 GLN A O 1
ATOM 1117 N N . LEU A 1 153 ? 0.358 -21.451 -7.353 1.00 53.59 153 LEU A N 1
ATOM 1118 C CA . LEU A 1 153 ? 1.459 -20.903 -8.143 1.00 53.59 153 LEU A CA 1
ATOM 1119 C C . LEU A 1 153 ? 2.129 -19.710 -7.444 1.00 53.59 153 LEU A C 1
ATOM 1121 O O . LEU A 1 153 ? 3.344 -19.537 -7.559 1.00 53.59 153 LEU A O 1
ATOM 1125 N N . LEU A 1 154 ? 1.343 -18.946 -6.679 1.00 52.03 154 LEU A N 1
ATOM 1126 C CA . LEU A 1 154 ? 1.768 -17.768 -5.917 1.00 52.03 154 LEU A CA 1
ATOM 1127 C C . LEU A 1 154 ? 2.278 -18.078 -4.495 1.00 52.03 154 LEU A C 1
ATOM 1129 O O . LEU A 1 154 ? 2.704 -17.158 -3.793 1.00 52.03 154 LEU A O 1
ATOM 1133 N N . ASP A 1 155 ? 2.254 -19.341 -4.054 1.00 51.38 155 ASP A N 1
ATOM 1134 C CA . ASP A 1 155 ? 2.802 -19.741 -2.754 1.00 51.38 155 ASP A CA 1
ATOM 1135 C C . ASP A 1 155 ? 4.327 -19.924 -2.859 1.00 51.38 155 ASP A C 1
ATOM 1137 O O . ASP A 1 155 ? 4.858 -20.940 -3.328 1.00 51.38 155 ASP A O 1
ATOM 1141 N N . PHE A 1 156 ? 5.058 -18.877 -2.476 1.00 54.50 156 PHE A N 1
ATOM 1142 C CA . PHE A 1 156 ? 6.512 -18.894 -2.354 1.00 54.50 156 PHE A CA 1
ATOM 1143 C C . PHE A 1 156 ? 6.885 -18.893 -0.867 1.00 54.50 156 PHE A C 1
ATOM 1145 O O . PHE A 1 156 ? 6.679 -17.877 -0.192 1.00 54.50 156 PHE A O 1
ATOM 1152 N N . PRO A 1 157 ? 7.484 -19.969 -0.325 1.00 50.81 157 PRO A N 1
ATOM 1153 C CA . PRO A 1 157 ? 7.991 -19.946 1.039 1.00 50.81 157 PRO A CA 1
ATOM 1154 C C . PRO A 1 157 ? 9.221 -19.026 1.105 1.00 50.81 157 PRO A C 1
ATOM 1156 O O . PRO A 1 157 ? 10.342 -19.424 0.794 1.00 50.81 157 PRO A O 1
ATOM 1159 N N . ALA A 1 158 ? 9.017 -17.763 1.483 1.00 51.94 158 ALA A N 1
ATOM 1160 C CA . ALA A 1 158 ? 10.099 -16.807 1.688 1.00 51.94 158 ALA A CA 1
ATOM 1161 C C . ALA A 1 158 ? 10.782 -17.066 3.042 1.00 51.94 158 ALA A C 1
ATOM 1163 O O . ALA A 1 158 ? 10.260 -16.710 4.102 1.00 51.94 158 ALA A O 1
ATOM 1164 N N . GLU A 1 159 ? 11.972 -17.665 3.025 1.00 52.59 159 GLU A N 1
ATOM 1165 C CA . GLU A 1 159 ? 12.720 -17.958 4.248 1.00 52.59 159 GLU A CA 1
ATOM 1166 C C . GLU A 1 159 ? 13.588 -16.762 4.668 1.00 52.59 159 GLU A C 1
ATOM 1168 O O . GLU A 1 159 ? 14.395 -16.248 3.890 1.00 52.59 159 GLU A O 1
ATOM 1173 N N . THR A 1 160 ? 13.430 -16.305 5.917 1.00 53.56 160 THR A N 1
ATOM 1174 C CA . THR A 1 160 ? 14.269 -15.244 6.500 1.00 53.56 160 THR A CA 1
ATOM 1175 C C . THR A 1 160 ? 15.475 -15.874 7.187 1.00 53.56 160 THR A C 1
ATOM 1177 O O . THR A 1 160 ? 15.338 -16.421 8.280 1.00 53.56 160 THR A O 1
ATOM 1180 N N . LEU A 1 161 ? 16.666 -15.747 6.606 1.00 65.19 161 LEU A N 1
ATOM 1181 C CA . LEU A 1 161 ? 17.886 -16.301 7.186 1.00 65.19 161 LEU A CA 1
ATOM 1182 C C . LEU A 1 161 ? 18.771 -15.193 7.778 1.00 65.19 161 LEU A C 1
ATOM 1184 O O . LEU A 1 161 ? 19.120 -14.229 7.089 1.00 65.19 161 LEU A O 1
ATOM 1188 N N . PRO A 1 162 ? 19.163 -15.271 9.061 1.00 61.09 162 PRO A N 1
ATOM 1189 C CA . PRO A 1 162 ? 20.210 -14.414 9.597 1.00 61.09 162 PRO A CA 1
ATOM 1190 C C . PRO A 1 162 ? 21.570 -14.854 9.025 1.00 61.09 162 PRO A C 1
ATOM 1192 O O . PRO A 1 162 ? 22.093 -15.912 9.358 1.00 61.09 162 PRO A O 1
ATOM 1195 N N . VAL A 1 163 ? 22.156 -14.026 8.166 1.00 68.94 163 VAL A N 1
ATOM 1196 C CA . VAL A 1 163 ? 23.481 -14.201 7.569 1.00 68.94 163 VAL A CA 1
ATOM 1197 C C . VAL A 1 163 ? 24.498 -13.333 8.310 1.00 68.94 163 VAL A C 1
ATOM 1199 O O . VAL A 1 163 ? 24.399 -12.108 8.347 1.00 68.94 163 VAL A O 1
ATOM 1202 N N . MET A 1 164 ? 25.527 -13.943 8.893 1.00 64.50 164 MET A N 1
ATOM 1203 C CA . MET A 1 164 ? 26.612 -13.193 9.528 1.00 64.50 164 MET A CA 1
ATOM 1204 C C . MET A 1 164 ? 27.729 -12.912 8.520 1.00 64.50 164 MET A C 1
ATOM 1206 O O . MET A 1 164 ? 28.315 -13.832 7.959 1.00 64.50 164 MET A O 1
ATOM 1210 N N . VAL A 1 165 ? 28.048 -11.634 8.301 1.00 66.88 165 VAL A N 1
ATOM 1211 C CA . VAL A 1 165 ? 29.146 -11.236 7.407 1.00 66.88 165 VAL A CA 1
ATOM 1212 C C . VAL A 1 165 ? 30.462 -11.352 8.168 1.00 66.88 165 VAL A C 1
ATOM 1214 O O . VAL A 1 165 ? 30.876 -10.412 8.831 1.00 66.88 165 VAL A O 1
ATOM 1217 N N . THR A 1 166 ? 31.117 -12.508 8.119 1.00 55.53 166 THR A N 1
ATOM 1218 C CA . THR A 1 166 ? 32.441 -12.717 8.727 1.00 55.53 166 THR A CA 1
ATOM 1219 C C . THR A 1 166 ? 33.544 -12.291 7.746 1.00 55.53 166 THR A C 1
ATOM 1221 O O . THR A 1 166 ? 33.441 -12.538 6.551 1.00 55.53 166 THR A O 1
ATOM 1224 N N . HIS A 1 167 ? 34.570 -11.590 8.224 1.00 50.00 167 HIS A N 1
ATOM 1225 C CA . HIS A 1 167 ? 35.528 -10.805 7.428 1.00 50.00 167 HIS A CA 1
ATOM 1226 C C . HIS A 1 167 ? 36.169 -11.501 6.193 1.00 50.00 167 HIS A C 1
ATOM 1228 O O . HIS A 1 167 ? 36.533 -12.671 6.254 1.00 50.00 167 HIS A O 1
ATOM 1234 N N . ARG A 1 168 ? 36.431 -10.674 5.156 1.00 54.88 168 ARG A N 1
ATOM 1235 C CA . ARG A 1 168 ? 37.210 -10.810 3.888 1.00 54.88 168 ARG A CA 1
ATOM 1236 C C . ARG A 1 168 ? 36.445 -10.759 2.559 1.00 54.88 168 ARG A C 1
ATOM 1238 O O . ARG A 1 168 ? 37.087 -10.401 1.581 1.00 54.88 168 ARG A O 1
ATOM 1245 N N . THR A 1 169 ? 35.132 -10.996 2.502 1.00 61.31 169 THR A N 1
ATOM 1246 C CA . THR A 1 169 ? 34.442 -11.052 1.187 1.00 61.31 169 THR A CA 1
ATOM 1247 C C . THR A 1 169 ? 33.589 -9.824 0.849 1.00 61.31 169 THR A C 1
ATOM 1249 O O . THR A 1 169 ? 33.578 -9.415 -0.301 1.00 61.31 169 THR A O 1
ATOM 1252 N N . PHE A 1 170 ? 32.916 -9.199 1.829 1.00 68.12 170 PHE A N 1
ATOM 1253 C CA . PHE A 1 170 ? 32.037 -8.027 1.597 1.00 68.12 170 PHE A CA 1
ATOM 1254 C C . PHE A 1 170 ? 32.121 -6.948 2.690 1.00 68.12 170 PHE A C 1
ATOM 1256 O O . PHE A 1 170 ? 31.311 -6.024 2.747 1.00 68.12 170 PHE A O 1
ATOM 1263 N N . ALA A 1 171 ? 33.082 -7.071 3.605 1.00 68.06 171 ALA A N 1
ATOM 1264 C CA . ALA A 1 171 ? 33.323 -6.043 4.609 1.00 68.06 171 ALA A CA 1
ATOM 1265 C C . ALA A 1 171 ? 34.002 -4.832 3.954 1.00 68.06 171 ALA A C 1
ATOM 1267 O O . ALA A 1 171 ? 35.039 -4.986 3.319 1.00 68.06 171 ALA A O 1
ATOM 1268 N N . GLY A 1 172 ? 33.428 -3.645 4.131 1.00 72.00 172 GLY A N 1
ATOM 1269 C CA . GLY A 1 172 ? 33.835 -2.417 3.447 1.00 72.00 172 GLY A CA 1
ATOM 1270 C C . GLY A 1 172 ? 33.097 -2.176 2.127 1.00 72.00 172 GLY A C 1
ATOM 1271 O O . GLY A 1 172 ? 33.203 -1.082 1.578 1.00 72.00 172 GLY A O 1
ATOM 1272 N N . GLU A 1 173 ? 32.305 -3.143 1.655 1.00 79.06 173 GLU A N 1
ATOM 1273 C CA . GLU A 1 173 ? 31.535 -3.004 0.422 1.00 79.06 173 GLU A CA 1
ATOM 1274 C C . GLU A 1 173 ? 30.213 -2.274 0.639 1.00 79.06 173 GLU A C 1
ATOM 1276 O O . GLU A 1 173 ? 29.585 -2.337 1.704 1.00 79.06 173 GLU A O 1
ATOM 1281 N N . LYS A 1 174 ? 29.767 -1.590 -0.414 1.00 81.75 174 LYS A N 1
ATOM 1282 C CA . LYS A 1 174 ? 28.439 -0.977 -0.463 1.00 81.75 174 LYS A CA 1
ATOM 1283 C C . LYS A 1 174 ? 27.383 -2.049 -0.709 1.00 81.75 174 LYS A C 1
ATOM 1285 O O . LYS A 1 174 ? 27.603 -2.990 -1.469 1.00 81.75 174 LYS A O 1
ATOM 1290 N N . ILE A 1 175 ? 26.192 -1.860 -0.144 1.00 79.88 175 ILE A N 1
ATOM 1291 C CA . ILE A 1 175 ? 25.034 -2.723 -0.419 1.00 79.88 175 ILE A CA 1
ATOM 1292 C C . ILE A 1 175 ? 24.740 -2.811 -1.922 1.00 79.88 175 ILE A C 1
ATOM 1294 O O . ILE A 1 175 ? 24.385 -3.887 -2.395 1.00 79.88 175 ILE A O 1
ATOM 1298 N N . ALA A 1 176 ? 24.949 -1.730 -2.682 1.00 74.00 176 ALA A N 1
ATOM 1299 C CA . ALA A 1 176 ? 24.841 -1.752 -4.141 1.00 74.00 176 ALA A CA 1
ATOM 1300 C C . ALA A 1 176 ? 25.781 -2.785 -4.796 1.00 74.00 176 ALA A C 1
ATOM 1302 O O . ALA A 1 176 ? 25.333 -3.582 -5.618 1.00 74.00 176 ALA A O 1
ATOM 1303 N N . THR A 1 177 ? 27.055 -2.836 -4.382 1.00 78.88 177 THR A N 1
ATOM 1304 C CA . THR A 1 177 ? 28.037 -3.807 -4.895 1.00 78.88 177 THR A CA 1
ATOM 1305 C C . THR A 1 177 ? 27.639 -5.242 -4.562 1.00 78.88 177 THR A C 1
ATOM 1307 O O . THR A 1 177 ? 27.815 -6.144 -5.378 1.00 78.88 177 THR A O 1
ATOM 1310 N N . ILE A 1 178 ? 27.091 -5.461 -3.364 1.00 79.81 178 ILE A N 1
ATOM 1311 C CA . ILE A 1 178 ? 26.648 -6.785 -2.913 1.00 79.81 178 ILE A CA 1
ATOM 1312 C C . ILE A 1 178 ? 25.429 -7.231 -3.724 1.00 79.81 178 ILE A C 1
ATOM 1314 O O . ILE A 1 178 ? 25.437 -8.337 -4.249 1.00 79.81 178 ILE A O 1
ATOM 1318 N N . ARG A 1 179 ? 24.418 -6.365 -3.889 1.00 75.75 179 ARG A N 1
ATOM 1319 C CA . ARG A 1 179 ? 23.197 -6.641 -4.673 1.00 75.75 179 ARG A CA 1
ATOM 1320 C C . ARG A 1 179 ? 23.479 -7.020 -6.127 1.00 75.75 179 ARG A C 1
ATOM 1322 O O . ARG A 1 179 ? 22.722 -7.793 -6.694 1.00 75.75 179 ARG A O 1
ATOM 1329 N N . ALA A 1 180 ? 24.559 -6.504 -6.709 1.00 77.81 180 ALA A N 1
ATOM 1330 C CA . ALA A 1 180 ? 24.957 -6.808 -8.081 1.00 77.81 180 ALA A CA 1
ATOM 1331 C C . ALA A 1 180 ? 25.595 -8.204 -8.258 1.00 77.81 180 ALA A C 1
ATOM 1333 O O . ALA A 1 180 ? 25.928 -8.595 -9.375 1.00 77.81 180 ALA A O 1
ATOM 1334 N N . GLN A 1 181 ? 25.812 -8.959 -7.178 1.00 76.62 181 GLN A N 1
ATOM 1335 C CA . GLN A 1 181 ? 26.434 -10.279 -7.248 1.00 76.62 181 GLN A CA 1
ATOM 1336 C C . GLN A 1 181 ? 25.443 -11.354 -7.697 1.00 76.62 181 GLN A C 1
ATOM 1338 O O . GLN A 1 181 ? 24.287 -11.362 -7.285 1.00 76.62 181 GLN A O 1
ATOM 1343 N N . LYS A 1 182 ? 25.922 -12.351 -8.451 1.00 70.31 182 LYS A N 1
ATOM 1344 C CA . LYS A 1 182 ? 25.081 -13.452 -8.964 1.00 70.31 182 LYS A CA 1
ATOM 1345 C C . LYS A 1 182 ? 24.339 -14.228 -7.869 1.00 70.31 182 LYS A C 1
ATOM 1347 O O . LYS A 1 182 ? 23.225 -14.679 -8.094 1.00 70.31 182 LYS A O 1
ATOM 1352 N N . PHE A 1 183 ? 24.932 -14.372 -6.680 1.00 74.44 183 PHE A N 1
ATOM 1353 C CA . PHE A 1 183 ? 24.284 -15.056 -5.551 1.00 74.44 183 PHE A CA 1
ATOM 1354 C C . PHE A 1 183 ? 23.152 -14.239 -4.909 1.00 74.44 183 PHE A C 1
ATOM 1356 O O . PHE A 1 183 ? 22.433 -14.774 -4.073 1.00 74.44 183 PHE A O 1
ATOM 1363 N N . MET A 1 184 ? 23.011 -12.955 -5.261 1.00 74.50 184 MET A N 1
ATOM 1364 C CA . MET A 1 184 ? 21.918 -12.105 -4.792 1.00 74.50 184 MET A CA 1
ATOM 1365 C C . MET A 1 184 ? 20.661 -12.203 -5.667 1.00 74.50 184 MET A C 1
ATOM 1367 O O . MET A 1 184 ? 19.642 -11.599 -5.338 1.00 74.50 184 MET A O 1
ATOM 1371 N N . HIS A 1 185 ? 20.696 -12.961 -6.768 1.00 70.12 185 HIS A N 1
ATOM 1372 C CA . HIS A 1 185 ? 19.499 -13.238 -7.559 1.00 70.12 185 HIS A CA 1
ATOM 1373 C C . HIS A 1 185 ? 18.486 -13.999 -6.695 1.00 70.12 185 HIS A C 1
ATOM 1375 O O . HIS A 1 185 ? 18.817 -15.023 -6.102 1.00 70.12 185 HIS A O 1
ATOM 1381 N N . GLY A 1 186 ? 17.272 -13.463 -6.571 1.00 61.34 186 GLY A N 1
ATOM 1382 C CA . GLY A 1 186 ? 16.260 -14.010 -5.667 1.00 61.34 186 GLY A CA 1
ATOM 1383 C C . GLY A 1 186 ? 16.543 -13.772 -4.173 1.00 61.34 186 GLY A C 1
ATOM 1384 O O . GLY A 1 186 ? 15.842 -14.306 -3.322 1.00 61.34 186 GLY A O 1
ATOM 1385 N N . VAL A 1 187 ? 17.550 -12.973 -3.807 1.00 68.94 187 VAL A N 1
ATOM 1386 C CA . VAL A 1 187 ? 17.894 -12.693 -2.403 1.00 68.94 187 VAL A CA 1
ATOM 1387 C C . VAL A 1 187 ? 17.682 -11.216 -2.102 1.00 68.94 187 VAL A C 1
ATOM 1389 O O . VAL A 1 187 ? 18.322 -10.344 -2.686 1.00 68.94 187 VAL A O 1
ATOM 1392 N N . SER A 1 188 ? 16.809 -10.913 -1.138 1.00 67.31 188 SER A N 1
ATOM 1393 C CA . SER A 1 188 ? 16.546 -9.534 -0.707 1.00 67.31 188 SER A CA 1
ATOM 1394 C C . SER A 1 188 ? 17.086 -9.267 0.698 1.00 67.31 188 SER A C 1
ATOM 1396 O O . SER A 1 188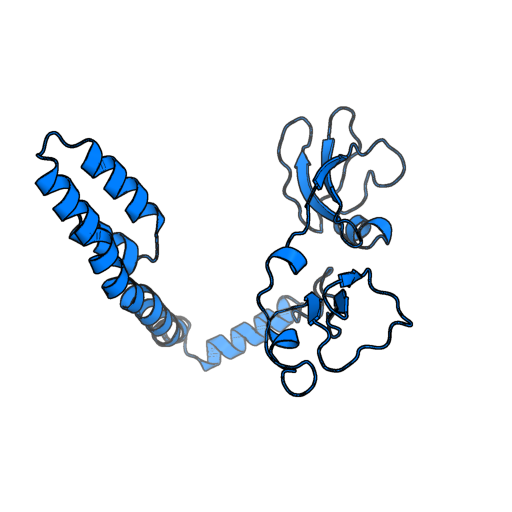 ? 16.894 -10.057 1.626 1.00 67.31 188 SER A O 1
ATOM 1398 N N . ILE A 1 189 ? 17.769 -8.132 0.872 1.00 74.19 189 ILE A N 1
ATOM 1399 C CA . ILE A 1 189 ? 18.288 -7.683 2.173 1.00 74.19 189 ILE A CA 1
ATOM 1400 C C . ILE A 1 189 ? 17.198 -6.873 2.873 1.00 74.19 189 ILE A C 1
ATOM 1402 O O . ILE A 1 189 ? 16.950 -5.723 2.511 1.00 74.19 189 ILE A O 1
ATOM 1406 N N . ARG A 1 190 ? 16.574 -7.456 3.902 1.00 66.81 190 ARG A N 1
ATOM 1407 C CA . ARG A 1 190 ? 15.481 -6.816 4.656 1.00 66.81 190 ARG A CA 1
ATOM 1408 C C . ARG A 1 190 ? 15.971 -5.801 5.669 1.00 66.81 190 ARG A C 1
ATOM 1410 O O . ARG A 1 190 ? 15.393 -4.734 5.837 1.00 66.81 190 ARG A O 1
ATOM 1417 N N . SER A 1 191 ? 16.981 -6.199 6.435 1.00 66.88 191 SER A N 1
ATOM 1418 C CA . SER A 1 191 ? 17.488 -5.408 7.545 1.00 66.88 191 SER A CA 1
ATOM 1419 C C . SER A 1 191 ? 18.957 -5.700 7.797 1.00 66.88 191 SER A C 1
ATOM 1421 O O . SER A 1 191 ? 19.445 -6.819 7.621 1.00 66.88 191 SER A O 1
ATOM 1423 N N . ILE A 1 192 ? 19.658 -4.660 8.233 1.00 76.94 192 ILE A N 1
ATOM 1424 C CA . ILE A 1 192 ? 21.048 -4.728 8.662 1.00 76.94 192 ILE A CA 1
ATOM 1425 C C . ILE A 1 192 ? 21.064 -4.329 10.131 1.00 76.94 192 ILE A C 1
ATOM 1427 O O . ILE A 1 192 ? 20.610 -3.239 10.479 1.00 76.94 192 ILE A O 1
ATOM 1431 N N . LYS A 1 193 ? 21.592 -5.191 11.003 1.00 72.62 193 LYS A N 1
ATOM 1432 C CA . LYS A 1 193 ? 21.816 -4.850 12.410 1.00 72.62 193 LYS A CA 1
ATOM 1433 C C . LYS A 1 193 ? 23.298 -4.653 12.664 1.00 72.62 193 LYS A C 1
ATOM 1435 O O . LYS A 1 193 ? 24.099 -5.545 12.400 1.00 72.62 193 LYS A O 1
ATOM 1440 N N . ARG A 1 194 ? 23.653 -3.501 13.232 1.00 71.31 194 ARG A N 1
ATOM 1441 C CA . ARG A 1 194 ? 25.006 -3.179 13.679 1.00 71.31 194 ARG A CA 1
ATOM 1442 C C . ARG A 1 194 ? 25.053 -3.000 15.187 1.00 71.31 194 ARG A C 1
ATOM 1444 O O . ARG A 1 194 ? 24.458 -2.058 15.693 1.00 71.31 194 ARG A O 1
ATOM 1451 N N . ALA A 1 195 ? 25.755 -3.884 15.895 1.00 68.19 195 ALA A N 1
ATOM 1452 C CA . ALA A 1 195 ? 25.849 -3.875 17.356 1.00 68.19 195 ALA A CA 1
ATOM 1453 C C . ALA A 1 195 ? 24.468 -3.760 18.041 1.00 68.19 195 ALA A C 1
ATOM 1455 O O . ALA A 1 195 ? 24.304 -3.038 19.017 1.00 68.19 195 ALA A O 1
ATOM 1456 N N . GLY A 1 196 ? 23.459 -4.442 17.486 1.00 70.19 196 GLY A N 1
ATOM 1457 C CA . GLY A 1 196 ? 22.070 -4.401 17.964 1.00 70.19 196 GLY A CA 1
ATOM 1458 C C . GLY A 1 196 ? 21.216 -3.241 17.434 1.00 70.19 196 GLY A C 1
ATOM 1459 O O . GLY A 1 196 ? 20.002 -3.273 17.603 1.00 70.19 196 GLY A O 1
ATOM 1460 N N . ILE A 1 197 ? 21.805 -2.264 16.739 1.00 72.00 197 ILE A N 1
ATOM 1461 C CA . ILE A 1 197 ? 21.108 -1.096 16.183 1.00 72.00 197 ILE A CA 1
ATOM 1462 C C . ILE A 1 197 ? 20.734 -1.359 14.722 1.00 72.00 197 ILE A C 1
ATOM 1464 O O . ILE A 1 197 ? 21.568 -1.808 13.935 1.00 72.00 197 ILE A O 1
ATOM 1468 N N . ASN A 1 198 ? 19.494 -1.057 14.336 1.00 73.12 198 ASN A N 1
ATOM 1469 C CA . ASN A 1 198 ? 19.070 -1.144 12.939 1.00 73.12 198 ASN A CA 1
ATOM 1470 C C . ASN A 1 198 ? 19.766 -0.060 12.105 1.00 73.12 198 ASN A C 1
ATOM 1472 O O . ASN A 1 198 ? 19.718 1.123 12.437 1.00 73.12 198 ASN A O 1
ATOM 1476 N N . VAL A 1 199 ? 20.403 -0.471 11.012 1.00 76.88 199 VAL A N 1
ATOM 1477 C CA . VAL A 1 199 ? 21.019 0.417 10.025 1.00 76.88 199 VAL A CA 1
ATOM 1478 C C . VAL A 1 199 ? 20.110 0.459 8.795 1.00 76.88 199 VAL A C 1
ATOM 1480 O O . VAL A 1 199 ? 19.688 -0.605 8.330 1.00 76.88 199 VAL A O 1
ATOM 1483 N N . PRO A 1 200 ? 19.801 1.647 8.247 1.00 70.44 200 PRO A N 1
ATOM 1484 C CA . PRO A 1 200 ? 19.000 1.750 7.036 1.00 70.44 200 PRO A CA 1
ATOM 1485 C C . PRO A 1 200 ? 19.698 1.062 5.854 1.00 70.44 200 PRO A C 1
ATOM 1487 O O . PRO A 1 200 ? 20.910 1.194 5.648 1.00 70.44 200 PRO A O 1
ATOM 1490 N N . VAL A 1 201 ? 18.919 0.314 5.074 1.00 72.94 201 VAL A N 1
ATOM 1491 C CA . VAL A 1 201 ? 19.395 -0.449 3.912 1.00 72.94 201 VAL A CA 1
ATOM 1492 C C . VAL A 1 201 ? 19.375 0.454 2.675 1.00 72.94 201 VAL A C 1
ATOM 1494 O O . VAL A 1 201 ? 18.484 0.360 1.836 1.00 72.94 201 VAL A O 1
ATOM 1497 N N . LEU A 1 202 ? 20.344 1.365 2.585 1.00 68.69 202 LEU A N 1
ATOM 1498 C CA . LEU A 1 202 ? 20.532 2.264 1.442 1.00 68.69 202 LEU A CA 1
ATOM 1499 C C . LEU A 1 202 ? 21.603 1.704 0.500 1.00 68.69 202 LEU A C 1
ATOM 1501 O O . LEU A 1 202 ? 22.488 0.967 0.935 1.00 68.69 202 LEU A O 1
ATOM 1505 N N . ALA A 1 203 ? 21.570 2.088 -0.777 1.00 66.31 203 ALA A N 1
ATOM 1506 C CA . ALA A 1 203 ? 22.571 1.675 -1.766 1.00 66.31 203 ALA A CA 1
ATOM 1507 C C . ALA A 1 203 ? 24.002 2.048 -1.331 1.00 66.31 203 ALA A C 1
ATOM 1509 O O . ALA A 1 203 ? 24.923 1.236 -1.454 1.00 66.31 203 ALA A O 1
ATOM 1510 N N . GLN A 1 204 ? 24.168 3.243 -0.748 1.00 69.69 204 GLN A N 1
ATOM 1511 C CA . GLN A 1 204 ? 25.431 3.728 -0.187 1.00 69.69 204 GLN A CA 1
ATOM 1512 C C . GLN A 1 204 ? 25.784 3.169 1.200 1.00 69.69 204 GLN A C 1
ATOM 1514 O O . GLN A 1 204 ? 26.871 3.464 1.700 1.00 69.69 204 GLN A O 1
ATOM 1519 N N . THR A 1 205 ? 24.907 2.390 1.845 1.00 74.69 205 THR A N 1
ATOM 1520 C CA . THR A 1 205 ? 25.215 1.798 3.152 1.00 74.69 205 THR A CA 1
ATOM 1521 C C . THR A 1 205 ? 26.392 0.840 3.001 1.00 74.69 205 THR A C 1
ATOM 1523 O O . THR A 1 205 ? 26.361 -0.078 2.183 1.00 74.69 205 THR A O 1
ATOM 1526 N N . VAL A 1 206 ? 27.434 1.059 3.800 1.00 80.00 206 VAL A N 1
ATOM 1527 C CA . VAL A 1 206 ? 28.627 0.211 3.820 1.00 80.00 206 VAL A CA 1
ATOM 1528 C C . VAL A 1 206 ? 28.437 -0.899 4.844 1.00 80.00 206 VAL A C 1
ATOM 1530 O O . VAL A 1 206 ? 28.152 -0.641 6.019 1.00 80.00 206 VAL A O 1
ATOM 1533 N N . VAL A 1 207 ? 28.613 -2.141 4.405 1.00 77.88 207 VAL A N 1
ATOM 1534 C CA . VAL A 1 207 ? 28.603 -3.302 5.291 1.00 77.88 207 VAL A CA 1
ATOM 1535 C C . VAL A 1 207 ? 29.933 -3.356 6.020 1.00 77.88 207 VAL A C 1
ATOM 1537 O O . VAL A 1 207 ? 30.989 -3.469 5.411 1.00 77.88 207 VAL A O 1
ATOM 1540 N N . VAL A 1 208 ? 29.902 -3.284 7.346 1.00 65.19 208 VAL A N 1
ATOM 1541 C CA . VAL A 1 208 ? 31.110 -3.371 8.176 1.00 65.19 208 VAL A CA 1
ATOM 1542 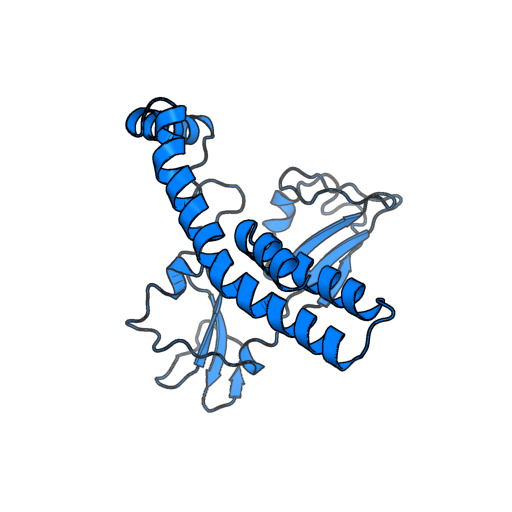C C . VAL A 1 208 ? 31.208 -4.745 8.826 1.00 65.19 208 VAL A C 1
ATOM 1544 O O . VAL A 1 208 ? 30.205 -5.280 9.309 1.00 65.19 208 VAL A O 1
ATOM 1547 N N . SER A 1 209 ? 32.418 -5.313 8.845 1.00 52.94 209 SER A N 1
ATOM 1548 C CA . SER A 1 209 ? 32.672 -6.588 9.519 1.00 52.94 209 SER A CA 1
ATOM 1549 C C . SER A 1 209 ? 32.380 -6.465 11.014 1.00 52.94 209 SER A C 1
ATOM 1551 O O . SER A 1 209 ? 32.731 -5.458 11.636 1.00 52.94 209 SER A O 1
ATOM 1553 N N . PRO A 1 210 ? 31.799 -7.493 11.634 1.00 54.09 210 PRO A N 1
ATOM 1554 C CA . PRO A 1 210 ? 31.560 -7.494 13.045 1.00 54.09 210 PRO A CA 1
ATOM 1555 C C . PRO A 1 210 ? 32.754 -8.005 13.828 1.00 54.09 210 PRO A C 1
ATOM 1557 O O . PRO A 1 210 ? 33.212 -9.125 13.645 1.00 54.09 210 PRO A O 1
ATOM 1560 N N . ALA A 1 211 ? 33.112 -7.225 14.837 1.00 47.34 211 ALA A N 1
ATOM 1561 C CA . ALA A 1 211 ? 33.191 -7.803 16.165 1.00 47.34 211 ALA A CA 1
ATOM 1562 C C . ALA A 1 211 ? 31.791 -7.994 16.809 1.00 47.34 211 ALA A C 1
ATOM 1564 O O . ALA A 1 211 ? 31.767 -8.436 17.948 1.00 47.34 211 ALA A O 1
ATOM 1565 N N . ARG A 1 212 ? 30.641 -7.643 16.167 1.00 46.44 212 ARG A N 1
ATOM 1566 C CA . ARG A 1 212 ? 29.261 -7.821 16.722 1.00 46.44 212 ARG A CA 1
ATOM 1567 C C . ARG A 1 212 ? 28.002 -7.547 15.811 1.00 46.44 212 ARG A C 1
ATOM 1569 O O . ARG A 1 212 ? 27.139 -6.772 16.209 1.00 46.44 212 ARG A O 1
ATOM 1576 N N . ASN A 1 213 ? 27.803 -8.162 14.632 1.00 46.84 213 ASN A N 1
ATOM 1577 C CA . ASN A 1 213 ? 26.663 -7.886 13.710 1.00 46.84 213 ASN A CA 1
ATOM 1578 C C . ASN A 1 213 ? 26.142 -9.148 13.002 1.00 46.84 213 ASN A C 1
ATOM 1580 O O . ASN A 1 213 ? 26.936 -9.911 12.461 1.00 46.84 213 ASN A O 1
ATOM 1584 N N . GLY A 1 214 ? 24.817 -9.277 12.898 1.00 48.31 214 GLY A N 1
ATOM 1585 C CA . GLY A 1 214 ? 24.132 -10.198 11.988 1.00 48.31 214 GLY A CA 1
ATOM 1586 C C . GLY A 1 214 ? 23.359 -9.408 10.927 1.00 48.31 214 GLY A C 1
ATOM 1587 O O . GLY A 1 214 ? 22.674 -8.436 11.249 1.00 48.31 214 GLY A O 1
ATOM 1588 N N . VAL A 1 215 ? 23.487 -9.795 9.662 1.00 51.44 215 VAL A N 1
ATOM 1589 C CA . VAL A 1 215 ? 22.621 -9.345 8.562 1.00 51.44 215 VAL A CA 1
ATOM 1590 C C . VAL A 1 215 ? 21.476 -10.352 8.460 1.00 51.44 215 VAL A C 1
ATOM 1592 O O . VAL A 1 215 ? 21.648 -11.502 8.833 1.00 51.44 215 VAL A O 1
ATOM 1595 N N . SER A 1 216 ? 20.284 -9.963 8.020 1.00 47.06 216 SER A N 1
ATOM 1596 C CA . SER A 1 216 ? 19.223 -10.930 7.724 1.00 47.06 216 SER A CA 1
ATOM 1597 C C . SER A 1 216 ? 18.825 -10.794 6.263 1.00 47.06 216 SER A C 1
ATOM 1599 O O . SER A 1 216 ? 18.432 -9.710 5.822 1.00 47.06 216 SER A O 1
ATOM 1601 N N . ALA A 1 217 ? 19.006 -11.878 5.514 1.00 47.53 217 ALA A N 1
ATOM 1602 C CA . ALA A 1 217 ? 18.754 -11.968 4.088 1.00 47.53 217 ALA A CA 1
ATOM 1603 C C . ALA A 1 217 ? 17.666 -13.010 3.823 1.00 47.53 217 ALA A C 1
ATOM 1605 O O . ALA A 1 217 ? 17.570 -14.021 4.517 1.00 47.53 217 ALA A O 1
ATOM 1606 N N . TYR A 1 218 ? 16.846 -12.751 2.817 1.00 36.28 218 TYR A N 1
ATOM 1607 C CA . TYR A 1 218 ? 15.896 -13.724 2.298 1.00 36.28 218 TYR A CA 1
ATOM 1608 C C . TYR A 1 218 ? 16.549 -14.565 1.225 1.00 36.28 218 TYR A C 1
ATOM 1610 O O . TYR A 1 218 ? 17.204 -13.990 0.368 1.00 36.28 218 TYR A O 1
ATOM 1618 N N . ARG A 1 219 ? 16.329 -15.877 1.212 1.00 37.78 219 ARG A N 1
ATOM 1619 C CA . ARG A 1 219 ? 16.594 -16.696 0.027 1.00 37.78 219 ARG A CA 1
ATOM 1620 C C . ARG A 1 219 ? 15.250 -17.071 -0.576 1.00 37.78 219 ARG A C 1
ATOM 1622 O O . ARG A 1 219 ? 14.505 -17.821 0.045 1.00 37.78 219 ARG A O 1
ATOM 1629 N N . LEU A 1 220 ? 14.928 -16.533 -1.748 1.00 32.94 220 LEU A N 1
ATOM 1630 C CA . LEU A 1 220 ? 13.862 -17.108 -2.557 1.00 32.94 220 LEU A CA 1
ATOM 1631 C C . LEU A 1 220 ? 14.393 -18.437 -3.115 1.00 32.94 220 LEU A C 1
ATOM 1633 O O . LEU A 1 220 ? 15.538 -18.475 -3.584 1.00 32.94 220 LEU A O 1
ATOM 1637 N N . PRO A 1 221 ? 13.635 -19.539 -3.010 1.00 36.28 221 PRO A N 1
ATOM 1638 C CA . PRO A 1 221 ? 13.961 -20.742 -3.750 1.00 36.28 221 PRO A CA 1
ATOM 1639 C C . PRO A 1 221 ? 13.751 -20.418 -5.233 1.00 36.28 221 PRO A C 1
ATOM 1641 O O . PRO A 1 221 ? 12.615 -20.253 -5.672 1.00 36.28 221 PRO A O 1
ATOM 1644 N N . ILE A 1 222 ? 14.867 -20.225 -5.941 1.00 38.03 222 ILE A N 1
ATOM 1645 C CA . ILE A 1 222 ? 14.942 -20.479 -7.385 1.00 38.03 222 ILE A CA 1
ATOM 1646 C C . ILE A 1 222 ? 14.538 -21.927 -7.631 1.00 38.03 222 ILE A C 1
ATOM 1648 O O . ILE A 1 222 ? 15.039 -22.781 -6.858 1.00 38.03 222 ILE A O 1
#

Sequence (222 aa):
MGEAAGLLAGSQTISAVIGVASDTINQLGISEAQKATYINAIPVAYAVTYIFGTAGSAWLLASLGPKMLGGLDKVKADCKALEAQMGTSEVDEPGFSPALRPVVERVRQQGVVKEVSLDMILQPGDEVVLSGRREFVIGEEDWIGPEVVDAQLLDFPAETLPVMVTHRTFAGEKIATIRAQKFMHGVSIRSIKRAGINVPVLAQTVVVSPARNGVSAYRLPI

Radius of gyration: 25.1 Å; chains: 1; bounding box: 64×60×56 Å

Secondary structure (DSSP, 8-state):
-HHHHHHHHHHTT-THHHHHHHHHHHTSSS-HHHHHHHHHHHHHHHHHHHHHHHHHHHHHHHHHHHHHTT-HHHHHHHHHHHHHHTT--GGGSTT-----S-EEEEEEETTEEEE--TTPPP-TT-EEEEES-HHHHGGGHHHH-S----TTTS----EEEEE---TTSSTT-BHHHHHTSGGGTTEEEEEEEETTEEE---TTPBPPPPSS--EEEEE---

Organism: NCBI:txid85831

InterPro domains:
  IPR006512 YidE/YbjL duplication [PF06826] (2-58)
  IPR050144 AAE Transporter [PTHR30445] (3-206)

pLDDT: mean 70.36, std 14.41, range [32.94, 93.5]